Protein AF-A0A975CTR0-F1 (afdb_monomer_lite)

Radius of gyration: 23.48 Å; chains: 1; bounding box: 60×48×67 Å

Sequence (357 aa):
MASWMIHLRIADLLLDRIPGLDETAFVFGNIAPDSGVPNADWSVFTPSKSVSHYQDNLEDKTTINIDRFLREYFTPELIRSYSLREFSFFLGYYTHLLSDIEWAAKIAYPSLALHPEKAQKDRTAFIWEMKRDWYDLDFRYLLEHPNFRAFRIYEHAEGFKNDLMGTFSEDAFENRREYICGFYRGEHGELYREYPYLAPEQADGFVAETVEKVNITIQAALAVWNEEVPFSLEDLQPSQFWISEKKLKDIQAWFNPDDMKNFDPIPVKMLDGVPVMTDGHTRAVAALLAGKSSVPLTWDRDDLGWDLYRECVKACRERNITKPQDLVNRILSEEEYHEKWDLWCDGMQAEMQKNRS

Foldseek 3Di:
DADLLLLLLLLLVVCVVDDDAPSLLLLLLSCQLVLFDADPVRPATAPGCCQSLVQPDPVDQLRRPLVVLCVVQNDLVNCVVDDSSLNSNSLSNSLNNLLSNLCVVPAVVVLCVVCVVVCVVPVVVVVVVLVLLSVLLSLVCCVVCVPSPSLVSLQPPAPQFPPRDPRDHRCSSNVVSVVVCCVSPDDDDDSPDDNPRADNVNSVVSSVVSSVLSSLLVVCSVCLNVQHRPDWQFQEQELFQAAEPVVLVVCLVPDDLVDQPPPDAFEWEQQPSGTYGPDCLSVLLSNVVVVDRGHHHGYDPDPDDNVLSVVSSVVCVVVVRGGSVSHNPRYDYPVVCCVPTVVVSVVSVVVVVVVVD

Secondary structure (DSSP, 8-state):
---HHHHHHHHHHHHTTSTT--HHHHHHHTTGGG-PEEPTTSS-EES-HHHHS-BS-TT-TT-B-HHHHHHHH--HHHHHH--HHHHHHHHHHHHHHHHHHHHIIIIIHHHHHH-HHHHHH-HHHHHHHHHHHHHHHHHHHHHH-TT-HHHHHHHH-TT----S-TTS-TTHHHHHHHHHHHHHTS-----SS--SS--HHHHHHHHHHHHHHHHHHHHHHHHHHTT-----GGGPEES---EEHHHHHHHHTT--TT-GGG-PPEEEEEETTEEEE-S-HHHHHHHHHTT-S---EEE--S---HHHHHHHHHHHHHTT--SGGGGTT-EE-HHHHIIIIIHHHHHHHHHHHHHT-

Structure (mmCIF, N/CA/C/O backbone):
data_AF-A0A975CTR0-F1
#
_entry.id   AF-A0A975CTR0-F1
#
loop_
_atom_site.group_PDB
_atom_site.id
_atom_site.type_symbol
_atom_site.label_atom_id
_atom_site.label_alt_id
_atom_site.label_comp_id
_atom_site.label_asym_id
_atom_site.label_entity_id
_atom_site.label_seq_id
_atom_site.pdbx_PDB_ins_code
_atom_site.Cartn_x
_atom_site.Cartn_y
_atom_site.Cartn_z
_atom_site.occupancy
_atom_site.B_iso_or_equiv
_atom_site.auth_seq_id
_atom_site.auth_comp_id
_atom_site.auth_asym_id
_atom_site.auth_atom_id
_atom_site.pdbx_PDB_model_num
ATOM 1 N N . MET A 1 1 ? 8.872 2.777 -5.524 1.00 86.19 1 MET A N 1
ATOM 2 C CA . MET A 1 1 ? 9.022 2.395 -6.927 1.00 86.19 1 MET A CA 1
ATOM 3 C C . MET A 1 1 ? 9.694 1.050 -6.968 1.00 86.19 1 MET A C 1
ATOM 5 O O . MET A 1 1 ? 10.917 0.967 -7.136 1.00 86.19 1 MET A O 1
ATOM 9 N N . ALA A 1 2 ? 8.872 0.042 -6.694 1.00 93.50 2 ALA A N 1
ATOM 10 C CA . ALA A 1 2 ? 9.160 -1.341 -7.018 1.00 93.50 2 ALA A CA 1
ATOM 11 C C . ALA A 1 2 ? 9.337 -1.493 -8.539 1.00 93.50 2 ALA A C 1
ATOM 13 O O . ALA A 1 2 ? 9.194 -0.530 -9.298 1.00 93.50 2 ALA A O 1
ATOM 14 N N . SER A 1 3 ? 9.737 -2.676 -8.993 1.00 97.00 3 SER A N 1
ATOM 15 C CA . SER A 1 3 ? 9.783 -2.957 -10.427 1.00 97.00 3 SER A CA 1
ATOM 16 C C . SER A 1 3 ? 8.386 -3.247 -10.984 1.00 97.00 3 SER A C 1
ATOM 18 O O . SER A 1 3 ? 7.466 -3.613 -10.246 1.00 97.00 3 SER A O 1
ATOM 20 N N . TRP A 1 4 ? 8.227 -3.142 -12.307 1.00 98.12 4 TRP A N 1
ATOM 21 C CA . TRP A 1 4 ? 6.953 -3.429 -12.970 1.00 98.12 4 TRP A CA 1
ATOM 22 C C . TRP A 1 4 ? 6.471 -4.854 -12.705 1.00 98.12 4 TRP A C 1
ATOM 24 O O . TRP A 1 4 ? 5.282 -5.051 -12.461 1.00 98.12 4 TRP A O 1
ATOM 34 N N . MET A 1 5 ? 7.366 -5.850 -12.694 1.00 98.19 5 MET A N 1
ATOM 35 C CA . MET A 1 5 ? 6.933 -7.221 -12.409 1.00 98.19 5 MET A CA 1
ATOM 36 C C . MET A 1 5 ? 6.529 -7.414 -10.952 1.00 98.19 5 MET A C 1
ATOM 38 O O . MET A 1 5 ? 5.622 -8.198 -10.711 1.00 98.19 5 MET A O 1
ATOM 42 N N . ILE A 1 6 ? 7.094 -6.688 -9.981 1.00 98.50 6 ILE A N 1
ATOM 43 C CA . ILE A 1 6 ? 6.588 -6.741 -8.599 1.00 98.50 6 ILE A CA 1
ATOM 44 C C . ILE A 1 6 ? 5.134 -6.257 -8.539 1.00 98.50 6 ILE A C 1
ATOM 46 O O . ILE A 1 6 ? 4.294 -6.952 -7.967 1.00 98.50 6 ILE A O 1
ATOM 50 N N . HIS A 1 7 ? 4.812 -5.133 -9.188 1.00 98.69 7 HIS A N 1
ATOM 51 C CA . HIS A 1 7 ? 3.430 -4.645 -9.265 1.00 98.69 7 HIS A CA 1
ATOM 52 C C . HIS A 1 7 ? 2.506 -5.649 -9.957 1.00 98.69 7 HIS A C 1
ATOM 54 O O . HIS A 1 7 ? 1.445 -5.972 -9.426 1.00 98.69 7 HIS A O 1
ATOM 60 N N . LEU A 1 8 ? 2.921 -6.208 -11.099 1.00 98.75 8 LEU A N 1
ATOM 61 C CA . LEU A 1 8 ? 2.116 -7.212 -11.793 1.00 98.75 8 LEU A CA 1
ATOM 62 C C . LEU A 1 8 ? 1.941 -8.489 -10.970 1.00 98.75 8 LEU A C 1
ATOM 64 O O . LEU A 1 8 ? 0.881 -9.099 -11.039 1.00 98.75 8 LEU A O 1
ATOM 68 N N . ARG A 1 9 ? 2.948 -8.920 -10.201 1.00 98.75 9 ARG A N 1
ATOM 69 C CA . ARG A 1 9 ? 2.865 -10.131 -9.366 1.00 98.75 9 ARG A CA 1
ATOM 70 C C . ARG A 1 9 ? 1.870 -9.941 -8.227 1.00 98.75 9 ARG A C 1
ATOM 72 O O . ARG A 1 9 ? 1.096 -10.847 -7.934 1.00 98.75 9 ARG A O 1
ATOM 79 N N . ILE A 1 10 ? 1.867 -8.756 -7.617 1.00 98.75 10 ILE A N 1
ATOM 80 C CA . ILE A 1 10 ? 0.874 -8.373 -6.607 1.00 98.75 10 ILE A CA 1
ATOM 81 C C . ILE A 1 10 ? -0.522 -8.323 -7.237 1.00 98.75 10 ILE A C 1
ATOM 83 O O . ILE A 1 10 ? -1.453 -8.918 -6.696 1.00 98.75 10 ILE A O 1
ATOM 87 N N . ALA A 1 11 ? -0.660 -7.680 -8.402 1.00 98.62 11 ALA A N 1
ATOM 88 C CA . ALA A 1 11 ? -1.923 -7.611 -9.128 1.00 98.62 11 ALA A CA 1
ATOM 89 C C . ALA A 1 11 ? -2.466 -9.009 -9.463 1.00 98.62 11 ALA A C 1
ATOM 91 O O . ALA A 1 11 ? -3.636 -9.291 -9.218 1.00 98.62 11 ALA A O 1
ATOM 92 N N . ASP A 1 12 ? -1.610 -9.906 -9.957 1.00 98.56 12 ASP A N 1
ATOM 93 C CA . ASP A 1 12 ? -1.995 -11.265 -10.331 1.00 98.56 12 ASP A CA 1
ATOM 94 C C . ASP A 1 12 ? -2.587 -12.035 -9.152 1.00 98.56 12 ASP A C 1
ATOM 96 O O . ASP A 1 12 ? -3.634 -12.651 -9.290 1.00 98.56 12 ASP A O 1
ATOM 100 N N . LEU A 1 13 ? -1.971 -11.959 -7.974 1.00 98.25 13 LEU A N 1
ATOM 101 C CA . LEU A 1 13 ? -2.477 -12.649 -6.786 1.00 98.25 13 LEU A CA 1
ATOM 102 C C . LEU A 1 13 ? -3.742 -11.995 -6.212 1.00 98.25 13 LEU A C 1
ATOM 104 O O . LEU A 1 13 ? -4.578 -12.682 -5.625 1.00 98.25 13 LEU A O 1
ATOM 108 N N . LEU A 1 14 ? -3.902 -10.679 -6.369 1.00 97.50 14 LEU A N 1
ATOM 109 C CA . LEU A 1 14 ? -5.106 -9.966 -5.935 1.00 97.50 14 LEU A CA 1
ATOM 110 C C . LEU A 1 14 ? -6.322 -10.263 -6.817 1.00 97.50 14 LEU A C 1
ATOM 112 O O . LEU A 1 14 ? -7.432 -10.303 -6.289 1.00 97.50 14 LEU A O 1
ATOM 116 N N . LEU A 1 15 ? -6.133 -10.543 -8.111 1.00 96.31 15 LEU A N 1
ATOM 117 C CA . LEU A 1 15 ? -7.222 -10.965 -9.002 1.00 96.31 15 LE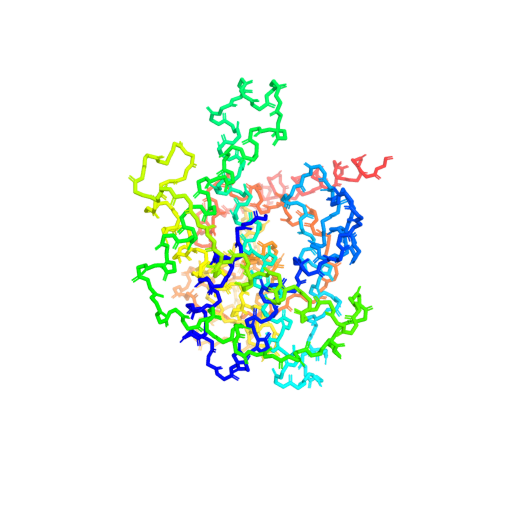U A CA 1
ATOM 118 C C . LEU A 1 15 ? -7.936 -12.231 -8.496 1.00 96.31 15 LEU A C 1
ATOM 120 O O . LEU A 1 15 ? -9.145 -12.358 -8.665 1.00 96.31 15 LEU A O 1
ATOM 124 N N . ASP A 1 16 ? -7.225 -13.136 -7.818 1.00 93.31 16 ASP A N 1
ATOM 125 C CA . ASP A 1 16 ? -7.835 -14.342 -7.237 1.00 93.31 16 ASP A CA 1
ATOM 126 C C . ASP A 1 16 ? -8.601 -14.059 -5.933 1.00 93.31 16 ASP A C 1
ATOM 128 O O . ASP A 1 16 ? -9.448 -14.851 -5.516 1.00 93.31 16 ASP A O 1
ATOM 132 N N . ARG A 1 17 ? -8.302 -12.938 -5.270 1.00 91.12 17 ARG A N 1
ATOM 133 C CA . ARG A 1 17 ? -8.879 -12.553 -3.971 1.00 91.12 17 ARG A CA 1
ATOM 134 C C . ARG A 1 17 ? -10.040 -11.581 -4.097 1.00 91.12 17 ARG A C 1
ATOM 136 O O . ARG A 1 17 ? -10.876 -11.517 -3.199 1.00 91.12 17 ARG A O 1
ATOM 143 N N . ILE A 1 18 ? -10.082 -10.829 -5.192 1.00 88.25 18 ILE A N 1
ATOM 144 C CA . ILE A 1 18 ? -11.082 -9.798 -5.447 1.00 88.25 18 ILE A CA 1
ATOM 145 C C . ILE A 1 18 ? -11.863 -10.211 -6.700 1.00 88.25 18 ILE A C 1
ATOM 147 O O . ILE A 1 18 ? -11.484 -9.855 -7.817 1.00 88.25 18 ILE A O 1
ATOM 151 N N . PRO A 1 19 ? -12.937 -11.003 -6.544 1.00 82.19 19 PRO A N 1
ATOM 152 C CA . PRO A 1 19 ? -13.683 -11.511 -7.682 1.00 82.19 19 PRO A CA 1
ATOM 153 C C . PRO A 1 19 ? -14.450 -10.393 -8.392 1.00 82.19 19 PRO A C 1
ATOM 155 O O . PRO A 1 19 ? -14.927 -9.443 -7.773 1.00 82.19 19 PRO A O 1
ATOM 158 N N . GLY A 1 20 ? -14.644 -10.566 -9.698 1.00 85.25 20 GLY A N 1
ATOM 159 C CA . GLY A 1 20 ? -15.518 -9.705 -10.494 1.00 85.25 20 GLY A CA 1
ATOM 160 C C . GLY A 1 20 ? -14.872 -8.423 -11.011 1.00 85.25 20 GLY A C 1
ATOM 161 O O . GLY A 1 20 ? -15.605 -7.574 -11.501 1.00 85.25 20 GLY A O 1
ATOM 162 N N . LEU A 1 21 ? -13.545 -8.286 -10.932 1.00 94.19 21 LEU A N 1
ATOM 163 C CA . LEU A 1 21 ? -12.807 -7.189 -11.561 1.00 94.19 21 LEU A CA 1
ATOM 164 C C . LEU A 1 21 ? -12.718 -7.356 -13.087 1.00 94.19 21 LEU A C 1
ATOM 166 O O . LEU A 1 21 ? -12.668 -8.470 -13.608 1.00 94.19 21 LEU A O 1
ATOM 170 N N . ASP A 1 22 ? -12.628 -6.234 -13.800 1.00 96.56 22 ASP A N 1
ATOM 171 C CA . ASP A 1 22 ? -12.080 -6.207 -15.157 1.00 96.56 22 ASP A CA 1
ATOM 172 C C . ASP A 1 22 ? -10.562 -6.402 -15.051 1.00 96.56 22 ASP A C 1
ATOM 174 O O . ASP A 1 22 ? -9.827 -5.495 -14.646 1.00 96.56 22 ASP A O 1
ATOM 178 N N . GLU A 1 23 ? -10.100 -7.612 -15.378 1.00 98.25 23 GLU A N 1
ATOM 179 C CA . GLU A 1 23 ? -8.701 -8.004 -15.195 1.00 98.25 23 GLU A CA 1
ATOM 180 C C . GLU A 1 23 ? -7.739 -7.106 -15.983 1.00 98.25 23 GLU A C 1
ATOM 182 O O . GLU A 1 23 ? -6.673 -6.752 -15.481 1.00 98.25 23 GLU A O 1
ATOM 187 N N . THR A 1 24 ? -8.122 -6.694 -17.198 1.00 98.56 24 THR A N 1
ATOM 188 C CA . THR A 1 24 ? -7.269 -5.849 -18.044 1.00 98.56 24 THR A CA 1
ATOM 189 C C . THR A 1 24 ? -7.145 -4.466 -17.428 1.00 98.56 24 THR A C 1
ATOM 191 O O . THR A 1 24 ? -6.037 -3.968 -17.235 1.00 98.56 24 THR A O 1
ATOM 194 N N . ALA A 1 25 ? -8.267 -3.858 -17.051 1.00 98.38 25 ALA A N 1
ATOM 195 C CA . ALA A 1 25 ? -8.268 -2.541 -16.435 1.00 98.38 25 ALA A CA 1
ATOM 196 C C . ALA A 1 25 ? -7.497 -2.522 -15.106 1.00 98.38 25 ALA A C 1
ATOM 198 O O . ALA A 1 25 ? -6.703 -1.611 -14.877 1.00 98.38 25 ALA A O 1
ATOM 199 N N . PHE A 1 26 ? -7.666 -3.546 -14.264 1.00 98.56 26 PHE A N 1
ATOM 200 C CA . PHE A 1 26 ? -6.952 -3.668 -12.991 1.00 98.56 26 PHE A CA 1
ATOM 201 C C . PHE A 1 26 ? -5.435 -3.819 -13.169 1.00 98.56 26 PHE A C 1
ATOM 203 O O . PHE A 1 26 ? -4.651 -3.170 -12.467 1.00 98.56 26 PHE A O 1
ATOM 210 N N . VAL A 1 27 ? -5.009 -4.633 -14.137 1.00 98.69 27 VAL A N 1
ATOM 211 C CA . VAL A 1 27 ? -3.593 -4.803 -14.485 1.00 98.69 27 VAL A CA 1
ATOM 212 C C . VAL A 1 27 ? -2.993 -3.493 -15.008 1.00 98.69 27 VAL A C 1
ATOM 214 O O . VAL A 1 27 ? -1.917 -3.099 -14.562 1.00 98.69 27 VAL A O 1
ATOM 217 N N . PHE A 1 28 ? -3.700 -2.766 -15.880 1.00 98.50 28 PHE A N 1
ATOM 218 C CA . PHE A 1 28 ? -3.257 -1.446 -16.346 1.00 98.50 28 PHE A CA 1
ATOM 219 C C . PHE A 1 28 ? -3.197 -0.418 -15.222 1.00 98.50 28 PHE A C 1
ATOM 221 O O . PHE A 1 28 ? -2.229 0.335 -15.141 1.00 98.50 28 PHE A O 1
ATOM 228 N N . GLY A 1 29 ? -4.179 -0.417 -14.320 1.00 98.19 29 GLY A N 1
ATOM 229 C CA . GLY A 1 29 ? -4.171 0.431 -13.132 1.00 98.19 29 GLY A CA 1
ATOM 230 C C . GLY A 1 29 ? -2.900 0.243 -12.305 1.00 98.19 29 GLY A C 1
ATOM 231 O O . GLY A 1 29 ? -2.293 1.221 -11.882 1.00 98.19 29 GLY A O 1
ATOM 232 N N . ASN A 1 30 ? -2.428 -1.001 -12.163 1.00 98.56 30 ASN A N 1
ATOM 233 C CA . ASN A 1 30 ? -1.197 -1.318 -11.433 1.00 98.56 30 ASN A CA 1
ATOM 234 C C . ASN A 1 30 ? 0.096 -0.814 -12.099 1.00 98.56 30 ASN A C 1
ATOM 236 O O . ASN A 1 30 ? 1.151 -0.868 -11.473 1.00 98.56 30 ASN A O 1
ATOM 240 N N . ILE A 1 31 ? 0.048 -0.337 -13.344 1.00 98.50 31 ILE A N 1
ATOM 241 C CA . ILE A 1 31 ? 1.204 0.210 -14.079 1.00 98.50 31 ILE A CA 1
ATOM 242 C C . ILE A 1 31 ? 1.005 1.691 -14.442 1.00 98.50 31 ILE A C 1
ATOM 244 O O . ILE A 1 31 ? 1.966 2.406 -14.731 1.00 98.50 31 ILE A O 1
ATOM 248 N N . ALA A 1 32 ? -0.231 2.188 -14.394 1.00 97.56 32 ALA A N 1
ATOM 249 C CA . ALA A 1 32 ? -0.590 3.547 -14.776 1.00 97.56 32 ALA A CA 1
ATOM 250 C C . ALA A 1 32 ? 0.275 4.641 -14.115 1.00 97.56 32 ALA A C 1
ATOM 252 O O . ALA A 1 32 ? 0.726 5.525 -14.849 1.00 97.56 32 ALA A O 1
ATOM 253 N N . PRO A 1 33 ? 0.612 4.593 -12.808 1.00 96.88 33 PRO A N 1
ATOM 254 C CA . PRO A 1 33 ? 1.452 5.628 -12.191 1.00 96.88 33 PRO A CA 1
ATOM 255 C C . PRO A 1 33 ? 2.834 5.780 -12.855 1.00 96.88 33 PRO A C 1
ATOM 257 O O . PRO A 1 33 ? 3.340 6.899 -13.016 1.00 96.88 33 PRO A O 1
ATOM 260 N N . ASP A 1 34 ? 3.397 4.673 -13.347 1.00 95.56 34 ASP A N 1
ATOM 261 C CA . ASP A 1 34 ? 4.682 4.598 -14.052 1.00 95.56 34 ASP A CA 1
ATOM 262 C C . ASP A 1 34 ? 4.593 4.960 -15.547 1.00 95.56 34 ASP A C 1
ATOM 264 O O . ASP A 1 34 ? 5.589 4.936 -16.279 1.00 95.56 34 ASP A O 1
ATOM 268 N N . SER A 1 35 ? 3.416 5.349 -16.034 1.00 95.19 35 SER A N 1
ATOM 269 C CA . SER A 1 35 ? 3.179 5.670 -17.448 1.00 95.19 35 SER A CA 1
ATOM 270 C C . SER A 1 35 ? 3.479 7.125 -17.815 1.00 95.19 35 SER A C 1
ATOM 272 O O . SER A 1 35 ? 3.065 7.603 -18.868 1.00 95.19 35 SER A O 1
ATOM 274 N N . GLY A 1 36 ? 4.228 7.845 -16.974 1.00 90.62 36 GLY A N 1
ATOM 275 C CA . GLY A 1 36 ? 4.708 9.183 -17.314 1.00 90.62 36 GLY A CA 1
ATOM 276 C C . GLY A 1 36 ? 5.575 9.149 -18.577 1.00 90.62 36 GLY A C 1
ATOM 277 O O . GLY A 1 36 ? 6.417 8.261 -18.735 1.00 90.62 36 GLY A O 1
ATOM 278 N N . VAL A 1 37 ? 5.382 10.113 -19.472 1.00 86.19 37 VAL A N 1
ATOM 279 C CA . VAL A 1 37 ? 6.146 10.260 -20.715 1.00 86.19 37 VAL A CA 1
ATOM 280 C C . VAL A 1 37 ? 7.480 10.943 -20.399 1.00 86.19 37 VAL A C 1
ATOM 282 O O . VAL A 1 37 ? 7.465 12.078 -19.910 1.00 86.19 37 VAL A O 1
ATOM 285 N N . PRO A 1 38 ? 8.631 10.286 -20.630 1.00 86.12 38 PRO A N 1
ATOM 286 C CA . PRO A 1 38 ? 9.934 10.889 -20.391 1.00 86.12 38 PRO A CA 1
ATOM 287 C C . PRO A 1 38 ? 10.249 11.963 -21.440 1.00 86.12 38 PRO A C 1
ATOM 289 O O . PRO A 1 38 ? 9.871 11.853 -22.607 1.00 86.12 38 PRO A O 1
ATOM 292 N N . ASN A 1 39 ? 11.001 12.986 -21.042 1.00 83.94 39 ASN A N 1
ATOM 293 C CA . ASN A 1 39 ? 11.714 13.850 -21.977 1.00 83.94 39 ASN A CA 1
ATOM 294 C C . ASN A 1 39 ? 12.891 13.094 -22.635 1.00 83.94 39 ASN A C 1
ATOM 296 O O . ASN A 1 39 ? 13.203 11.958 -22.282 1.00 83.94 39 ASN A O 1
ATOM 300 N N . ALA A 1 40 ? 13.559 13.724 -23.607 1.00 83.12 40 ALA A N 1
ATOM 301 C CA . ALA A 1 40 ? 14.559 13.064 -24.456 1.00 83.12 40 ALA A CA 1
ATOM 302 C C . ALA A 1 40 ? 15.715 12.381 -23.694 1.00 83.12 40 ALA A C 1
ATOM 304 O O . ALA A 1 40 ? 16.246 11.380 -24.167 1.00 83.12 40 ALA A O 1
ATOM 305 N N . ASP A 1 41 ? 16.102 12.905 -22.530 1.00 82.69 41 ASP A N 1
ATOM 306 C CA . ASP A 1 41 ? 17.186 12.378 -21.692 1.00 82.69 41 ASP A CA 1
ATOM 307 C C . ASP A 1 41 ? 16.690 11.610 -20.453 1.00 82.69 41 ASP A C 1
ATOM 309 O O . ASP A 1 41 ? 17.497 11.234 -19.604 1.00 82.69 41 ASP A O 1
ATOM 313 N N . TRP A 1 42 ? 15.377 11.359 -20.354 1.00 82.62 42 TRP A N 1
ATOM 314 C CA . TRP A 1 42 ? 14.731 10.631 -19.256 1.00 82.62 42 TRP A CA 1
ATOM 315 C C . TRP A 1 42 ? 14.897 11.271 -17.868 1.00 82.62 42 TRP A C 1
ATOM 317 O O . TRP A 1 42 ? 14.668 10.618 -16.845 1.00 82.62 42 TRP A O 1
ATOM 327 N N . SER A 1 43 ? 15.267 12.552 -17.808 1.00 79.81 43 SER A N 1
ATOM 328 C CA . SER A 1 43 ? 15.406 13.292 -16.550 1.00 79.81 43 SER A CA 1
ATOM 329 C C . SER A 1 43 ? 14.069 13.786 -15.985 1.00 79.81 43 SER A C 1
ATOM 331 O O . SER A 1 43 ? 13.933 13.931 -14.769 1.00 79.81 43 SER A O 1
ATOM 333 N N . VAL A 1 44 ? 13.067 14.016 -16.839 1.00 84.06 44 VAL A N 1
ATOM 334 C CA . VAL A 1 44 ? 11.753 14.567 -16.473 1.00 84.06 44 VAL A CA 1
ATOM 335 C C . VAL A 1 44 ? 10.643 13.734 -17.101 1.00 84.06 44 VAL A C 1
ATOM 337 O O . VAL A 1 44 ? 10.713 13.382 -18.272 1.00 84.06 44 VAL A O 1
ATOM 340 N N . PHE A 1 45 ? 9.594 13.462 -16.327 1.00 87.12 45 PHE A N 1
ATOM 341 C CA . PHE A 1 45 ? 8.423 12.702 -16.761 1.00 87.12 45 PHE A CA 1
ATOM 342 C C . PHE A 1 45 ? 7.169 13.579 -16.707 1.00 87.12 45 PHE A C 1
ATOM 344 O O . PHE A 1 45 ? 7.024 14.389 -15.789 1.00 87.12 45 PHE A O 1
ATOM 351 N N . THR A 1 46 ? 6.273 13.404 -17.681 1.00 88.88 46 THR A N 1
ATOM 352 C CA . THR A 1 46 ? 4.964 14.071 -17.747 1.00 88.88 46 THR A CA 1
ATOM 353 C C . THR A 1 46 ? 3.840 13.032 -17.721 1.00 88.88 46 THR A C 1
ATOM 355 O O . THR A 1 46 ? 3.785 12.211 -18.635 1.00 88.88 46 THR A O 1
ATOM 358 N N . PRO A 1 47 ? 2.928 13.053 -16.736 1.00 91.50 47 PRO A N 1
ATOM 359 C CA . PRO A 1 47 ? 2.923 13.909 -15.545 1.00 91.50 47 PRO A CA 1
ATOM 360 C C . PRO A 1 47 ? 4.106 13.625 -14.597 1.00 91.50 47 PRO A C 1
ATOM 362 O O . PRO A 1 47 ? 4.734 12.567 -14.652 1.00 91.50 47 PRO A O 1
ATOM 365 N N . SER A 1 48 ? 4.420 14.584 -13.720 1.00 91.69 48 SER A N 1
ATOM 366 C CA . SER A 1 48 ? 5.458 14.430 -12.691 1.00 91.69 48 SER A CA 1
ATOM 367 C C . SER A 1 48 ? 5.047 13.415 -11.620 1.00 91.69 48 SER A C 1
ATOM 369 O O . SER A 1 48 ? 3.869 13.119 -11.441 1.00 91.69 48 SER A O 1
ATOM 371 N N . LYS A 1 49 ? 6.001 12.948 -10.804 1.00 89.50 49 LYS A N 1
ATOM 372 C CA . LYS A 1 49 ? 5.713 12.017 -9.694 1.00 89.50 49 LYS A CA 1
ATOM 373 C C . LYS A 1 49 ? 4.828 12.595 -8.591 1.00 89.50 49 LYS A C 1
ATOM 375 O O . LYS A 1 49 ? 4.080 11.850 -7.973 1.00 89.50 49 LYS A O 1
ATOM 380 N N . SER A 1 50 ? 4.851 13.908 -8.374 1.00 89.62 50 SER A N 1
ATOM 381 C CA . SER A 1 50 ? 3.905 14.571 -7.460 1.00 89.62 50 SER A CA 1
ATOM 382 C C . SER A 1 50 ? 2.447 14.457 -7.919 1.00 89.62 50 SER A C 1
ATOM 384 O O . SER A 1 50 ? 1.518 14.646 -7.133 1.00 89.62 50 SER A O 1
ATOM 386 N N . VAL A 1 51 ? 2.248 14.157 -9.202 1.00 91.50 51 VAL A N 1
ATOM 387 C CA . VAL A 1 51 ? 0.943 13.994 -9.822 1.00 91.50 51 VAL A CA 1
ATOM 388 C C . VAL A 1 51 ? 0.636 12.510 -10.033 1.00 91.50 51 VAL A C 1
ATOM 390 O O . VAL A 1 51 ? -0.401 12.058 -9.569 1.00 91.50 51 VAL A O 1
ATOM 393 N N . SER A 1 52 ? 1.526 11.728 -10.656 1.00 94.12 52 SER A N 1
ATOM 394 C CA . SER A 1 52 ? 1.254 10.305 -10.902 1.00 94.12 52 SER A CA 1
ATOM 395 C C . SER A 1 52 ? 1.404 9.424 -9.663 1.00 94.12 52 SER A C 1
ATOM 397 O O . SER A 1 52 ? 0.659 8.471 -9.485 1.00 94.12 52 SER A O 1
ATOM 399 N N . HIS A 1 53 ? 2.322 9.742 -8.760 1.00 93.94 53 HIS A N 1
ATOM 400 C CA . HIS A 1 53 ? 2.561 8.937 -7.560 1.00 93.94 53 HIS A CA 1
ATOM 401 C C . HIS A 1 53 ? 2.070 9.618 -6.290 1.00 93.94 53 HIS A C 1
ATOM 403 O O . HIS A 1 53 ? 2.350 9.124 -5.206 1.00 93.94 53 HIS A O 1
ATOM 409 N N . TYR A 1 54 ? 1.389 10.766 -6.401 1.00 93.25 54 TYR A N 1
ATOM 410 C CA . TYR A 1 54 ? 0.941 11.549 -5.244 1.00 93.25 54 TYR A CA 1
ATOM 411 C C . TYR A 1 54 ? 2.075 11.845 -4.255 1.00 93.25 54 TYR A C 1
ATOM 413 O O . TYR A 1 54 ? 1.861 11.940 -3.052 1.00 93.25 54 TYR A O 1
ATOM 421 N N . GLN A 1 55 ? 3.307 11.942 -4.758 1.00 88.81 55 GLN A N 1
ATOM 422 C CA . GLN A 1 55 ? 4.485 12.092 -3.922 1.00 88.81 55 GLN A CA 1
ATOM 423 C C . GLN A 1 55 ? 4.667 13.574 -3.564 1.00 88.81 55 GLN A C 1
ATOM 425 O O . GLN A 1 55 ? 5.185 14.346 -4.377 1.00 88.81 55 GLN A O 1
ATOM 430 N N . ASP A 1 56 ? 4.238 13.964 -2.362 1.00 80.38 56 ASP A N 1
ATOM 431 C CA . ASP A 1 56 ? 4.279 15.364 -1.912 1.00 80.38 56 ASP A CA 1
ATOM 432 C C . ASP A 1 56 ? 5.718 15.851 -1.681 1.00 80.38 56 ASP A C 1
ATOM 434 O O . ASP A 1 56 ? 6.045 17.001 -1.980 1.00 80.38 56 ASP A O 1
ATOM 438 N N . ASN A 1 57 ? 6.609 14.965 -1.220 1.00 77.06 57 ASN A N 1
ATOM 439 C CA . ASN A 1 57 ? 8.038 15.233 -1.115 1.00 77.06 57 ASN A CA 1
ATOM 440 C C . ASN A 1 57 ? 8.832 14.337 -2.073 1.00 77.06 57 ASN A C 1
ATOM 442 O O . ASN A 1 57 ? 9.001 13.139 -1.846 1.00 77.06 57 ASN A O 1
ATOM 446 N N . LEU A 1 58 ? 9.393 14.925 -3.131 1.00 68.69 58 LEU A N 1
ATOM 447 C CA . LEU A 1 58 ? 10.180 14.192 -4.130 1.00 68.69 58 LEU A CA 1
ATOM 448 C C . LEU A 1 58 ? 11.477 13.575 -3.566 1.00 68.69 58 LEU A C 1
ATOM 450 O O . LEU A 1 58 ? 11.983 12.609 -4.145 1.00 68.69 58 LEU A O 1
ATOM 454 N N . GLU A 1 59 ? 11.989 14.083 -2.440 1.00 64.69 59 GLU A N 1
ATOM 455 C CA . GLU A 1 59 ? 13.178 13.555 -1.756 1.00 64.69 59 GLU A CA 1
ATOM 456 C C . GLU A 1 59 ? 12.868 12.341 -0.862 1.00 64.69 59 GLU A C 1
ATOM 458 O O . GLU A 1 59 ? 13.756 11.514 -0.627 1.00 64.69 59 GLU A O 1
ATOM 463 N N . ASP A 1 60 ? 11.610 12.188 -0.429 1.00 66.31 60 ASP A N 1
ATOM 464 C CA . ASP A 1 60 ? 11.138 11.087 0.413 1.00 66.31 60 ASP A CA 1
ATOM 465 C C . ASP A 1 60 ? 9.974 10.327 -0.242 1.00 66.31 60 ASP A C 1
ATOM 467 O O . ASP A 1 60 ? 8.821 10.756 -0.262 1.00 66.31 60 ASP A O 1
ATOM 471 N N . LYS A 1 61 ? 10.272 9.128 -0.740 1.00 57.12 61 LYS A N 1
ATOM 472 C CA . LYS A 1 61 ? 9.320 8.249 -1.430 1.00 57.12 61 LYS A CA 1
ATOM 473 C C . LYS A 1 61 ? 8.287 7.584 -0.513 1.00 57.12 61 LYS A C 1
ATOM 475 O O . LYS A 1 61 ? 7.386 6.949 -1.042 1.00 57.12 61 LYS A O 1
ATOM 480 N N . THR A 1 62 ? 8.384 7.722 0.813 1.00 60.72 62 THR A N 1
ATOM 481 C CA . THR A 1 62 ? 7.309 7.294 1.733 1.00 60.72 62 THR A CA 1
ATOM 482 C C . THR A 1 62 ? 6.197 8.325 1.892 1.00 60.72 62 THR A C 1
ATOM 484 O O . THR A 1 62 ? 5.174 8.026 2.495 1.00 60.72 62 THR A O 1
ATOM 487 N N . THR A 1 63 ? 6.336 9.506 1.289 1.00 72.31 63 THR A N 1
ATOM 488 C CA . THR A 1 63 ? 5.333 10.585 1.353 1.00 72.31 63 THR A CA 1
ATOM 489 C C . THR A 1 63 ? 4.250 10.490 0.274 1.00 72.31 63 THR A C 1
ATOM 491 O O . THR A 1 63 ? 3.689 11.504 -0.139 1.00 72.31 63 THR A O 1
ATOM 494 N N . ILE A 1 64 ? 3.963 9.282 -0.222 1.00 88.12 64 ILE A N 1
ATOM 495 C CA . ILE A 1 64 ? 2.845 9.068 -1.147 1.00 88.12 64 ILE A CA 1
ATOM 496 C C . ILE A 1 64 ? 1.545 9.414 -0.410 1.00 88.12 64 ILE A C 1
ATOM 498 O O . ILE A 1 64 ? 1.155 8.744 0.546 1.00 88.12 64 ILE A O 1
ATOM 502 N N . ASN A 1 65 ? 0.873 10.471 -0.858 1.00 88.94 65 ASN A N 1
ATOM 503 C CA . ASN A 1 65 ? -0.354 10.979 -0.263 1.00 88.94 65 ASN A CA 1
ATOM 504 C C . ASN A 1 65 ? -1.560 10.173 -0.755 1.00 88.94 65 ASN A C 1
ATOM 506 O O . ASN A 1 65 ? -2.290 10.575 -1.667 1.00 88.94 65 ASN A O 1
ATOM 510 N N . ILE A 1 66 ? -1.754 9.009 -0.134 1.00 89.56 66 ILE A N 1
ATOM 511 C CA . ILE A 1 66 ? -2.877 8.109 -0.410 1.00 89.56 66 ILE A CA 1
ATOM 512 C C . ILE A 1 66 ? -4.219 8.819 -0.233 1.00 89.56 66 ILE A C 1
ATOM 514 O O . ILE A 1 66 ? -5.100 8.673 -1.077 1.00 89.56 66 ILE A O 1
ATOM 518 N N . ASP A 1 67 ? -4.369 9.633 0.811 1.00 85.31 67 ASP A N 1
ATOM 519 C CA . ASP A 1 67 ? -5.635 10.311 1.094 1.00 85.31 67 ASP A CA 1
ATOM 520 C C . ASP A 1 67 ? -6.039 11.255 -0.041 1.00 85.31 67 ASP A C 1
ATOM 522 O O . ASP A 1 67 ? -7.222 11.396 -0.356 1.00 85.31 67 ASP A O 1
ATOM 526 N N . ARG A 1 68 ? -5.061 11.902 -0.687 1.00 90.00 68 ARG A N 1
ATOM 527 C CA . ARG A 1 68 ? -5.312 12.736 -1.862 1.00 90.00 68 ARG A CA 1
ATOM 528 C C . ARG A 1 68 ? -5.817 11.900 -3.036 1.00 90.00 68 ARG A C 1
ATOM 530 O O . ARG A 1 68 ? -6.816 12.291 -3.633 1.00 90.00 68 ARG A O 1
ATOM 537 N N . PHE A 1 69 ? -5.201 10.754 -3.324 1.00 92.88 69 PHE A N 1
ATOM 538 C CA . PHE A 1 69 ? -5.704 9.846 -4.360 1.00 92.88 69 PHE A CA 1
ATOM 539 C C . PHE A 1 69 ? -7.133 9.372 -4.051 1.00 92.88 69 PHE A C 1
ATOM 541 O O . PHE A 1 69 ? -8.008 9.451 -4.913 1.00 92.88 69 PHE A O 1
ATOM 548 N N . LEU A 1 70 ? -7.401 8.945 -2.811 1.00 89.06 70 LEU A N 1
ATOM 549 C CA . LEU A 1 70 ? -8.723 8.460 -2.404 1.00 89.06 70 LEU A CA 1
ATOM 550 C C . LEU A 1 70 ? -9.806 9.538 -2.550 1.00 89.06 70 LEU A C 1
ATOM 552 O O . LEU A 1 70 ? -10.897 9.245 -3.034 1.00 89.06 70 LEU A O 1
ATOM 556 N N . ARG A 1 71 ? -9.509 10.796 -2.200 1.00 88.31 71 ARG A N 1
ATOM 557 C CA . ARG A 1 71 ? -10.443 11.918 -2.402 1.00 88.31 71 ARG A CA 1
ATOM 558 C C . ARG A 1 71 ? -10.694 12.242 -3.874 1.00 88.31 71 ARG A C 1
ATOM 560 O O . ARG A 1 71 ? -11.789 12.684 -4.204 1.00 88.31 71 ARG A O 1
ATOM 567 N N . GLU A 1 72 ? -9.691 12.079 -4.732 1.00 91.88 72 GLU A N 1
ATOM 568 C CA . GLU A 1 72 ? -9.802 12.407 -6.157 1.00 91.88 72 GLU A CA 1
ATOM 569 C C . GLU A 1 72 ? -10.510 11.308 -6.962 1.00 91.88 72 GLU A C 1
ATOM 571 O O . GLU A 1 72 ? -11.260 11.632 -7.878 1.00 91.88 72 GLU A O 1
ATOM 576 N N . TYR A 1 73 ? -10.292 10.030 -6.625 1.00 91.75 73 TYR A N 1
ATOM 577 C CA . TYR A 1 73 ? -10.694 8.907 -7.482 1.00 91.75 73 TYR A CA 1
ATOM 578 C C . TYR A 1 73 ? -11.419 7.766 -6.770 1.00 91.75 73 TYR A C 1
ATOM 580 O O . TYR A 1 73 ? -11.893 6.856 -7.445 1.00 91.75 73 TYR A O 1
ATOM 588 N N . PHE A 1 74 ? -11.519 7.770 -5.441 1.00 86.19 74 PHE A N 1
ATOM 589 C CA . PHE A 1 74 ? -12.004 6.612 -4.682 1.00 86.19 74 PHE A CA 1
ATOM 590 C C . PHE A 1 74 ? -13.013 6.986 -3.583 1.00 86.19 74 PHE A C 1
ATOM 592 O O . PHE A 1 74 ? -13.094 6.332 -2.543 1.00 86.19 74 PHE A O 1
ATOM 599 N N . THR A 1 75 ? -13.807 8.040 -3.804 1.00 84.31 75 THR A N 1
ATOM 600 C CA . THR A 1 75 ? -14.920 8.392 -2.907 1.00 84.31 75 THR A CA 1
ATOM 601 C C . THR A 1 75 ? -16.135 7.487 -3.144 1.00 84.31 75 THR A C 1
ATOM 603 O O . THR A 1 75 ? -16.307 6.965 -4.252 1.00 84.31 75 THR A O 1
ATOM 606 N N . PRO A 1 76 ? -17.034 7.320 -2.153 1.00 77.38 76 PRO A N 1
ATOM 607 C CA . PRO A 1 76 ? -18.245 6.517 -2.325 1.00 77.38 76 PRO A CA 1
ATOM 608 C C . PRO A 1 76 ? -19.126 6.970 -3.499 1.00 77.38 76 PRO A C 1
ATOM 610 O O . PRO A 1 76 ? -19.736 6.139 -4.169 1.00 77.38 76 PRO A O 1
ATOM 613 N N . GLU A 1 77 ? -19.211 8.275 -3.761 1.00 81.31 77 GLU A N 1
ATOM 614 C CA . GLU A 1 77 ? -19.988 8.839 -4.868 1.00 81.31 77 GLU A CA 1
ATOM 615 C C . GLU A 1 77 ? -19.385 8.467 -6.225 1.00 81.31 77 GLU A C 1
ATOM 617 O O . GLU A 1 77 ? -20.115 8.024 -7.113 1.00 81.31 77 GLU A O 1
ATOM 622 N N . LEU A 1 78 ? -18.060 8.598 -6.369 1.00 87.38 78 LEU A N 1
ATOM 623 C CA . LEU A 1 78 ? -17.343 8.256 -7.598 1.00 87.38 78 LEU A CA 1
ATOM 624 C C . LEU A 1 78 ? -17.435 6.760 -7.889 1.00 87.38 78 LEU A C 1
ATOM 626 O O . LEU A 1 78 ? -17.856 6.377 -8.978 1.00 87.38 78 LEU A O 1
ATOM 630 N N . ILE A 1 79 ? -17.158 5.918 -6.893 1.00 83.56 79 ILE A N 1
ATOM 631 C CA . ILE A 1 79 ? -17.225 4.458 -7.030 1.00 83.56 79 ILE A CA 1
ATOM 632 C C . ILE A 1 79 ? -18.613 4.001 -7.496 1.00 83.56 79 ILE A C 1
ATOM 634 O O . ILE A 1 79 ? -18.709 3.154 -8.378 1.00 83.56 79 ILE A O 1
ATOM 638 N N . ARG A 1 80 ? -19.701 4.579 -6.960 1.00 80.56 80 ARG A N 1
ATOM 639 C CA . ARG A 1 80 ? -21.077 4.254 -7.398 1.00 80.56 80 ARG A CA 1
ATOM 640 C C . ARG A 1 80 ? -21.375 4.684 -8.833 1.00 80.56 80 ARG A C 1
ATOM 642 O O . ARG A 1 80 ? -22.295 4.144 -9.442 1.00 80.56 80 ARG A O 1
ATOM 649 N N . SER A 1 81 ? -20.656 5.682 -9.338 1.00 86.25 81 SER A N 1
ATOM 650 C CA . SER A 1 81 ? -20.804 6.173 -10.708 1.00 86.25 81 SER A CA 1
ATOM 651 C C . SER A 1 81 ? -19.944 5.412 -11.717 1.00 86.25 81 SER A C 1
ATOM 653 O O . SER A 1 81 ? -20.262 5.428 -12.905 1.00 86.25 81 SER A O 1
ATOM 655 N N . TYR A 1 82 ? -18.888 4.738 -11.255 1.00 91.75 82 TYR A N 1
ATOM 656 C CA . TYR A 1 82 ? -17.956 4.030 -12.117 1.00 91.75 82 TYR A CA 1
ATOM 657 C C . TYR A 1 82 ? -18.580 2.811 -12.788 1.00 91.75 82 TYR A C 1
ATOM 659 O O . TYR A 1 82 ? -19.290 2.003 -12.187 1.00 91.75 82 TYR A O 1
ATOM 667 N N . SER A 1 83 ? -18.221 2.635 -14.054 1.00 91.94 83 SER A N 1
ATOM 668 C CA . SER A 1 83 ? -18.273 1.344 -14.723 1.00 91.94 83 SER A CA 1
ATOM 669 C C . SER A 1 83 ? -17.313 0.349 -14.062 1.00 91.94 83 SER A C 1
ATOM 671 O O . SER A 1 83 ? -16.360 0.721 -13.373 1.00 91.94 83 SER A O 1
ATOM 673 N N . LEU A 1 84 ? -17.513 -0.945 -14.335 1.00 89.56 84 LEU A N 1
ATOM 674 C CA . LEU A 1 84 ? -16.609 -1.987 -13.843 1.00 89.56 84 LEU A CA 1
ATOM 675 C C . LEU A 1 84 ? -15.149 -1.737 -14.265 1.00 89.56 84 LEU A C 1
ATOM 677 O O . LEU A 1 84 ? -14.232 -1.964 -13.476 1.00 89.56 84 LEU A O 1
ATOM 681 N N . ARG A 1 85 ? -14.945 -1.233 -15.488 1.00 95.56 85 ARG A N 1
ATOM 682 C CA . ARG A 1 85 ? -13.626 -0.899 -16.034 1.00 95.56 85 ARG A CA 1
ATOM 683 C C . ARG A 1 85 ? -12.961 0.237 -15.255 1.00 95.56 85 ARG A C 1
ATOM 685 O O . ARG A 1 85 ? -11.815 0.087 -14.845 1.00 95.56 85 ARG A O 1
ATOM 692 N N . GLU A 1 86 ? -13.673 1.337 -15.012 1.00 96.25 86 GLU A N 1
ATOM 693 C CA . GLU A 1 86 ? -13.155 2.472 -14.229 1.00 96.25 86 GLU A CA 1
ATOM 694 C C . GLU A 1 86 ? -12.815 2.060 -12.798 1.00 96.25 86 GLU A C 1
ATOM 696 O O . GLU A 1 86 ? -11.700 2.299 -12.337 1.00 96.25 86 GLU A O 1
ATOM 701 N N . PHE A 1 87 ? -13.736 1.371 -12.120 1.00 93.88 87 PHE A N 1
ATOM 702 C CA . PHE A 1 87 ? -13.509 0.894 -10.760 1.00 93.88 87 PHE A CA 1
ATOM 703 C C . PHE A 1 87 ? -12.275 -0.013 -10.675 1.00 93.88 87 PHE A C 1
ATOM 705 O O . PHE A 1 87 ? -11.400 0.204 -9.837 1.00 93.88 87 PHE A O 1
ATOM 712 N N . SER A 1 88 ? -12.174 -0.994 -11.577 1.00 96.19 88 SER A N 1
ATOM 713 C CA . SER A 1 88 ? -11.051 -1.934 -11.608 1.00 96.19 88 SER A CA 1
ATOM 714 C C . SER A 1 88 ? -9.731 -1.212 -11.883 1.00 96.19 88 SER A C 1
ATOM 716 O O . SER A 1 88 ? -8.734 -1.485 -11.220 1.00 96.19 88 SER A O 1
ATOM 718 N N . PHE A 1 89 ? -9.720 -0.232 -12.791 1.00 98.19 89 PHE A N 1
ATOM 719 C CA . PHE A 1 89 ? -8.537 0.580 -13.063 1.00 98.19 89 PHE A CA 1
ATOM 720 C C . PHE A 1 89 ? -8.080 1.392 -11.848 1.00 98.19 89 PHE A C 1
ATOM 722 O O . PHE A 1 89 ? -6.915 1.306 -11.460 1.00 98.19 89 PHE A O 1
ATOM 729 N N . PHE A 1 90 ? -8.976 2.147 -11.206 1.00 96.69 90 PHE A N 1
ATOM 730 C CA . PHE A 1 90 ? -8.597 2.957 -10.044 1.00 96.69 90 PHE A CA 1
ATOM 731 C C . PHE A 1 90 ? -8.213 2.104 -8.836 1.00 96.69 90 PHE A C 1
ATOM 733 O O . PHE A 1 90 ? -7.317 2.485 -8.084 1.00 96.69 90 PHE A O 1
ATOM 740 N N . LEU A 1 91 ? -8.812 0.921 -8.680 1.00 96.12 91 LEU A N 1
ATOM 741 C CA . LEU A 1 91 ? -8.388 -0.035 -7.662 1.00 96.12 91 LEU A CA 1
ATOM 742 C C . LEU A 1 91 ? -6.970 -0.564 -7.937 1.00 96.12 91 LEU A C 1
ATOM 744 O O . LEU A 1 91 ? -6.167 -0.703 -7.012 1.00 96.12 91 LEU A O 1
ATOM 748 N N . GLY A 1 92 ? -6.631 -0.813 -9.204 1.00 97.94 92 GLY A N 1
ATOM 749 C CA . GLY A 1 92 ? -5.271 -1.172 -9.605 1.00 97.94 92 GLY A CA 1
ATOM 750 C C . GLY A 1 92 ? -4.271 -0.042 -9.355 1.00 97.94 92 GLY A C 1
ATOM 751 O O . GLY A 1 92 ? -3.185 -0.275 -8.830 1.00 97.94 92 GLY A O 1
ATOM 752 N N . TYR A 1 93 ? -4.664 1.200 -9.640 1.00 97.94 93 TYR A N 1
ATOM 753 C CA . TYR A 1 93 ? -3.856 2.387 -9.347 1.00 97.94 93 TYR A CA 1
ATOM 754 C C . TYR A 1 93 ? -3.587 2.517 -7.848 1.00 97.94 93 TYR A C 1
ATOM 756 O O . TYR A 1 93 ? -2.450 2.720 -7.423 1.00 97.94 93 TYR A O 1
ATOM 764 N N . TYR A 1 94 ? -4.622 2.332 -7.029 1.00 95.88 94 TYR A N 1
ATOM 765 C CA . TYR A 1 94 ? -4.488 2.343 -5.579 1.00 95.88 94 TYR A CA 1
ATOM 766 C C . TYR A 1 94 ? -3.526 1.253 -5.083 1.00 95.88 94 TYR A C 1
ATOM 768 O O . TYR A 1 94 ? -2.635 1.520 -4.275 1.00 95.88 94 TYR A O 1
ATOM 776 N N . THR A 1 95 ? -3.665 0.041 -5.629 1.00 97.56 95 THR A N 1
ATOM 777 C CA . THR A 1 95 ? -2.793 -1.110 -5.348 1.00 97.56 95 THR A CA 1
ATOM 778 C C . THR A 1 95 ? -1.327 -0.787 -5.637 1.00 97.56 95 THR A C 1
ATOM 780 O O . THR A 1 95 ? -0.461 -1.094 -4.814 1.00 97.56 95 THR A O 1
ATOM 783 N N . HIS A 1 96 ? -1.035 -0.119 -6.758 1.00 97.88 96 HIS A N 1
ATOM 784 C CA . HIS A 1 96 ? 0.319 0.321 -7.095 1.00 97.88 96 HIS A CA 1
ATOM 785 C C . HIS A 1 96 ? 0.896 1.251 -6.026 1.00 97.88 96 HIS A C 1
ATOM 787 O O . HIS A 1 96 ? 1.981 0.985 -5.505 1.00 97.88 96 HIS A O 1
ATOM 793 N N . LEU A 1 97 ? 0.154 2.304 -5.660 1.00 95.94 97 LEU A N 1
ATOM 794 C CA . LEU A 1 97 ? 0.609 3.292 -4.678 1.00 95.94 97 LEU A CA 1
ATOM 795 C C . LEU A 1 97 ? 0.916 2.642 -3.321 1.00 95.94 97 LEU A C 1
ATOM 797 O O . LEU A 1 97 ? 1.960 2.911 -2.730 1.00 95.94 97 LEU A O 1
ATOM 801 N N . LEU A 1 98 ? 0.047 1.742 -2.848 1.00 94.50 98 LEU A N 1
ATOM 802 C CA . LEU A 1 98 ? 0.282 0.990 -1.612 1.00 94.50 98 LEU A CA 1
ATOM 803 C C . LEU A 1 98 ? 1.516 0.083 -1.715 1.00 94.50 98 LEU A C 1
ATOM 805 O O . LEU A 1 98 ? 2.331 0.035 -0.793 1.00 94.50 98 LEU A O 1
ATOM 809 N N . SER A 1 99 ? 1.681 -0.605 -2.846 1.00 96.38 99 SER A N 1
ATOM 810 C CA . SER A 1 99 ? 2.826 -1.492 -3.086 1.00 96.38 99 SER A CA 1
ATOM 811 C C . SER A 1 99 ? 4.151 -0.729 -3.046 1.00 96.38 99 SER A C 1
ATOM 813 O O . SER A 1 99 ? 5.151 -1.237 -2.542 1.00 96.38 99 SER A O 1
ATOM 815 N N . ASP A 1 100 ? 4.167 0.515 -3.522 1.00 95.56 100 ASP A N 1
ATOM 816 C CA . ASP A 1 100 ? 5.357 1.357 -3.478 1.00 95.56 100 ASP A CA 1
ATOM 817 C C . ASP A 1 100 ? 5.723 1.874 -2.101 1.00 95.56 100 ASP A C 1
ATOM 819 O O . ASP A 1 100 ? 6.919 1.974 -1.800 1.00 95.56 100 ASP A O 1
ATOM 823 N N . ILE A 1 101 ? 4.720 2.192 -1.283 1.00 92.50 101 ILE A N 1
ATOM 824 C CA . ILE A 1 101 ? 4.919 2.541 0.125 1.00 92.50 101 ILE A CA 1
ATOM 825 C C . ILE A 1 101 ? 5.591 1.363 0.833 1.00 92.50 101 ILE A C 1
ATOM 827 O O . ILE A 1 101 ? 6.633 1.540 1.471 1.00 92.50 101 ILE A O 1
ATOM 831 N N . GLU A 1 102 ? 5.063 0.148 0.647 1.00 94.00 102 GLU A N 1
ATOM 832 C CA . GLU A 1 102 ? 5.660 -1.058 1.224 1.00 94.00 102 GLU A CA 1
ATOM 833 C C . GLU A 1 102 ? 7.067 -1.314 0.680 1.00 94.00 102 GLU A C 1
ATOM 835 O O . GLU A 1 102 ? 7.977 -1.614 1.454 1.00 94.00 102 GLU A O 1
ATOM 840 N N . TRP A 1 103 ? 7.288 -1.154 -0.628 1.00 95.31 103 TRP A N 1
ATOM 841 C CA . TRP A 1 103 ? 8.608 -1.355 -1.232 1.00 95.31 103 TRP A CA 1
ATOM 842 C C . TRP A 1 103 ? 9.642 -0.381 -0.674 1.00 95.31 103 TRP A C 1
ATOM 844 O O . TRP A 1 103 ? 10.778 -0.764 -0.382 1.00 95.31 103 TRP A O 1
ATOM 854 N N . ALA A 1 104 ? 9.265 0.888 -0.511 1.00 92.06 104 ALA A N 1
ATOM 855 C CA . ALA A 1 104 ? 10.140 1.894 0.071 1.00 92.06 104 ALA A CA 1
ATOM 856 C C . ALA A 1 104 ? 10.515 1.531 1.515 1.00 92.06 104 ALA A C 1
ATOM 858 O O . ALA A 1 104 ? 11.701 1.535 1.854 1.00 92.06 104 ALA A O 1
ATOM 859 N N . ALA A 1 105 ? 9.520 1.165 2.328 1.00 90.75 105 ALA A N 1
ATOM 860 C CA . ALA A 1 105 ? 9.695 0.853 3.741 1.00 90.75 105 ALA A CA 1
ATOM 861 C C . ALA A 1 105 ? 10.477 -0.447 3.991 1.00 90.75 105 ALA A C 1
ATOM 863 O O . ALA A 1 105 ? 11.313 -0.490 4.892 1.00 90.75 105 ALA A O 1
ATOM 864 N N . LYS A 1 106 ? 10.218 -1.502 3.208 1.00 92.56 106 LYS A N 1
ATOM 865 C CA . LYS A 1 106 ? 10.757 -2.849 3.460 1.00 92.56 106 LYS A CA 1
ATOM 866 C C . LYS A 1 106 ? 12.014 -3.183 2.666 1.00 92.56 106 LYS A C 1
ATOM 868 O O . LYS A 1 106 ? 12.819 -3.978 3.139 1.00 92.56 106 LYS A O 1
ATOM 873 N N . ILE A 1 107 ? 12.188 -2.595 1.482 1.00 93.69 107 ILE A N 1
ATOM 874 C CA . ILE A 1 107 ? 13.300 -2.923 0.581 1.00 93.69 107 ILE A CA 1
ATOM 875 C C . ILE A 1 107 ? 14.207 -1.709 0.391 1.00 93.69 107 ILE A C 1
ATOM 877 O O . ILE A 1 107 ? 15.355 -1.716 0.823 1.00 93.69 107 ILE A O 1
ATOM 881 N N . ALA A 1 108 ? 13.705 -0.627 -0.210 1.00 90.62 108 ALA A N 1
ATOM 882 C CA . ALA A 1 108 ? 14.580 0.441 -0.693 1.00 90.62 108 ALA A CA 1
ATOM 883 C C . ALA A 1 108 ? 15.333 1.178 0.431 1.00 90.62 108 ALA A C 1
ATOM 885 O O . ALA A 1 108 ? 16.539 1.400 0.313 1.00 90.62 108 ALA A O 1
ATOM 886 N N . TYR A 1 109 ? 14.650 1.576 1.510 1.00 89.19 109 TYR A N 1
ATOM 887 C CA . TYR A 1 109 ? 15.301 2.273 2.621 1.00 89.19 109 TYR A CA 1
ATOM 888 C C . TYR A 1 109 ? 16.181 1.367 3.482 1.00 89.19 109 TYR A C 1
ATOM 890 O O . TYR A 1 109 ? 17.314 1.775 3.752 1.00 89.19 109 TYR A O 1
ATOM 898 N N . PRO A 1 110 ? 15.758 0.144 3.851 1.00 91.12 110 PRO A N 1
ATOM 899 C CA . PRO A 1 110 ? 16.645 -0.799 4.522 1.00 91.12 110 PRO A CA 1
ATOM 900 C C . PRO A 1 110 ? 17.923 -1.093 3.727 1.00 91.12 110 PRO A C 1
ATOM 902 O O . PRO A 1 110 ? 19.009 -1.026 4.299 1.00 91.12 110 PRO A O 1
ATOM 905 N N . SER A 1 111 ? 17.839 -1.308 2.407 1.00 89.69 111 SER A N 1
ATOM 906 C CA . SER A 1 111 ? 19.033 -1.533 1.576 1.00 89.69 111 SER A CA 1
ATOM 907 C C . SER A 1 111 ? 19.965 -0.314 1.545 1.00 89.69 111 SER A C 1
ATOM 909 O O . SER A 1 111 ? 21.183 -0.466 1.622 1.00 89.69 111 SER A O 1
ATOM 911 N N . LEU A 1 112 ? 19.425 0.912 1.502 1.00 88.44 112 LEU A N 1
ATOM 912 C CA . LEU A 1 112 ? 20.239 2.131 1.627 1.00 88.44 112 LEU A CA 1
ATOM 913 C C . LEU A 1 112 ? 20.920 2.232 3.001 1.00 88.44 112 LEU A C 1
ATOM 915 O O . LEU A 1 112 ? 22.094 2.594 3.073 1.00 88.44 112 LEU A O 1
ATOM 919 N N . ALA A 1 113 ? 20.205 1.897 4.076 1.00 90.25 113 ALA A N 1
ATOM 920 C CA . ALA A 1 113 ? 20.709 1.962 5.446 1.00 90.25 113 ALA A CA 1
ATOM 921 C C . ALA A 1 113 ? 21.785 0.904 5.747 1.00 90.25 113 ALA A C 1
ATOM 923 O O . ALA A 1 113 ? 22.691 1.169 6.534 1.00 90.25 113 ALA A O 1
ATOM 924 N N . LEU A 1 114 ? 21.722 -0.266 5.102 1.00 92.56 114 LEU A N 1
ATOM 925 C CA . LEU A 1 114 ? 22.733 -1.326 5.215 1.00 92.56 114 LEU A CA 1
ATOM 926 C C . LEU A 1 114 ? 24.048 -0.990 4.491 1.00 92.56 114 LEU A C 1
ATOM 928 O O . LEU A 1 114 ? 25.090 -1.561 4.813 1.00 92.56 114 LEU A O 1
ATOM 932 N N . HIS A 1 115 ? 24.026 -0.047 3.544 1.00 91.88 115 HIS A N 1
ATOM 933 C CA . HIS A 1 115 ? 25.191 0.345 2.744 1.00 91.88 115 HIS A CA 1
ATOM 934 C C . HIS A 1 115 ? 25.433 1.869 2.759 1.00 91.88 115 HIS A C 1
ATOM 936 O O . HIS A 1 115 ? 25.475 2.507 1.697 1.00 91.88 115 HIS A O 1
ATOM 942 N N . PRO A 1 116 ? 25.648 2.477 3.943 1.00 90.75 116 PRO A N 1
ATOM 943 C CA . PRO A 1 116 ? 25.711 3.931 4.088 1.00 90.75 116 PRO A CA 1
ATOM 944 C C . PRO A 1 116 ? 26.884 4.552 3.321 1.00 90.75 116 PRO A C 1
ATOM 946 O O . PRO A 1 116 ? 26.737 5.624 2.741 1.00 90.75 116 PRO A O 1
ATOM 949 N N . GLU A 1 117 ? 28.027 3.863 3.239 1.00 92.44 117 GLU A N 1
ATOM 950 C CA . GLU A 1 117 ? 29.206 4.349 2.509 1.00 92.44 117 GLU A CA 1
ATOM 951 C C . GLU A 1 117 ? 28.941 4.488 1.003 1.00 92.44 117 GLU A C 1
ATOM 953 O O . GLU A 1 117 ? 29.315 5.489 0.386 1.00 92.44 117 GLU A O 1
ATOM 958 N N . LYS A 1 118 ? 28.252 3.507 0.403 1.00 90.38 118 LYS A N 1
ATOM 959 C CA . LYS A 1 118 ? 27.869 3.557 -1.015 1.00 90.38 118 LYS A CA 1
ATOM 960 C C . LYS A 1 118 ? 26.841 4.654 -1.264 1.00 90.38 118 LYS A C 1
ATOM 962 O O . LYS A 1 118 ? 26.999 5.437 -2.200 1.00 90.38 118 LYS A O 1
ATOM 967 N N . ALA A 1 119 ? 25.833 4.740 -0.395 1.00 86.81 119 ALA A N 1
ATOM 968 C CA . ALA A 1 119 ? 24.783 5.745 -0.485 1.00 86.81 119 ALA A CA 1
ATOM 969 C C . ALA A 1 119 ? 25.326 7.179 -0.338 1.00 86.81 119 ALA A C 1
ATOM 971 O O . ALA A 1 119 ? 24.871 8.072 -1.048 1.00 86.81 119 ALA A O 1
ATOM 972 N N . GLN A 1 120 ? 26.307 7.402 0.542 1.00 90.56 120 GLN A N 1
ATOM 973 C CA . GLN A 1 120 ? 26.929 8.713 0.737 1.00 90.56 120 GLN A CA 1
ATOM 974 C C . GLN A 1 120 ? 27.832 9.110 -0.436 1.00 90.56 120 GLN A C 1
ATOM 976 O O . GLN A 1 120 ? 27.886 10.285 -0.793 1.00 90.56 120 GLN A O 1
ATOM 981 N N . LYS A 1 121 ? 28.542 8.145 -1.033 1.00 92.56 121 LYS A N 1
ATOM 982 C CA . LYS A 1 121 ? 29.451 8.402 -2.156 1.00 92.56 121 LYS A CA 1
ATOM 983 C C . LYS A 1 121 ? 28.700 8.824 -3.417 1.00 92.56 121 LYS A C 1
ATOM 985 O O . LYS A 1 121 ? 29.058 9.824 -4.029 1.00 92.56 121 LYS A O 1
ATOM 990 N N . ASP A 1 122 ? 27.706 8.036 -3.815 1.00 90.44 122 ASP A N 1
ATOM 991 C CA . ASP A 1 122 ? 26.841 8.329 -4.957 1.00 90.44 122 ASP A CA 1
ATOM 992 C C . ASP A 1 122 ? 25.533 7.544 -4.817 1.00 90.44 122 ASP A C 1
ATOM 994 O O . ASP A 1 122 ? 25.415 6.378 -5.208 1.00 90.44 122 ASP A O 1
ATOM 998 N N . ARG A 1 123 ? 24.526 8.206 -4.242 1.00 88.19 123 ARG A N 1
ATOM 999 C CA . ARG A 1 123 ? 23.212 7.608 -4.000 1.00 88.19 123 ARG A CA 1
ATOM 1000 C C . ARG A 1 123 ? 22.539 7.150 -5.292 1.00 88.19 123 ARG A C 1
ATOM 1002 O O . ARG A 1 123 ? 21.882 6.112 -5.293 1.00 88.19 123 ARG A O 1
ATOM 1009 N N . THR A 1 124 ? 22.680 7.906 -6.378 1.00 88.06 124 THR A N 1
ATOM 1010 C CA . THR A 1 124 ? 22.012 7.602 -7.648 1.00 88.06 124 THR A CA 1
ATOM 1011 C C . THR A 1 124 ? 22.630 6.371 -8.291 1.00 88.06 124 THR A C 1
ATOM 1013 O O . THR A 1 124 ? 21.897 5.450 -8.656 1.00 88.06 124 THR A O 1
ATOM 1016 N N . ALA A 1 125 ? 23.961 6.311 -8.376 1.00 91.50 125 ALA A N 1
ATOM 1017 C CA . ALA A 1 125 ? 24.658 5.140 -8.900 1.00 91.50 125 ALA A CA 1
ATOM 1018 C C . ALA A 1 125 ? 24.356 3.888 -8.068 1.00 91.50 125 ALA A C 1
ATOM 1020 O O . ALA A 1 125 ? 24.087 2.826 -8.628 1.00 91.50 125 ALA A O 1
ATOM 1021 N N . PHE A 1 126 ? 24.316 4.018 -6.739 1.00 93.19 126 PHE A N 1
ATOM 1022 C CA . PHE A 1 126 ? 24.004 2.891 -5.867 1.00 93.19 126 PHE A CA 1
ATOM 1023 C C . PHE A 1 126 ? 22.556 2.396 -6.023 1.00 93.19 126 PHE A C 1
ATOM 1025 O O . PHE A 1 126 ? 22.317 1.192 -6.060 1.00 93.19 126 PHE A O 1
ATOM 1032 N N . ILE A 1 127 ? 21.583 3.298 -6.207 1.00 90.69 127 ILE A N 1
ATOM 1033 C CA . ILE A 1 127 ? 20.201 2.907 -6.534 1.00 90.69 127 ILE A CA 1
ATOM 1034 C C . ILE A 1 127 ? 20.144 2.091 -7.827 1.00 90.69 127 ILE A C 1
ATOM 1036 O O . ILE A 1 127 ? 19.412 1.106 -7.885 1.00 90.69 127 ILE A O 1
ATOM 1040 N N . TRP A 1 128 ? 20.906 2.471 -8.853 1.00 91.62 128 TRP A N 1
ATOM 1041 C CA . TRP A 1 128 ? 20.976 1.701 -10.096 1.00 91.62 128 TRP A CA 1
ATOM 1042 C C . TRP A 1 128 ? 21.677 0.351 -9.924 1.00 91.62 128 TRP A C 1
ATOM 1044 O O . TRP A 1 128 ? 21.267 -0.620 -10.556 1.00 91.62 128 TRP A O 1
ATOM 1054 N N . GLU A 1 129 ? 22.672 0.267 -9.038 1.00 93.81 129 GLU A N 1
ATOM 1055 C CA . GLU A 1 129 ? 23.311 -0.997 -8.658 1.00 93.81 129 GLU A CA 1
ATOM 1056 C C . GLU A 1 129 ? 22.292 -1.961 -8.028 1.00 93.81 129 GLU A C 1
ATOM 1058 O O . GLU A 1 129 ? 22.175 -3.099 -8.472 1.00 93.81 129 GLU A O 1
ATOM 1063 N N . MET A 1 130 ? 21.482 -1.483 -7.074 1.00 94.00 130 MET A N 1
ATOM 1064 C CA . MET A 1 130 ? 20.403 -2.275 -6.464 1.00 94.00 130 MET A CA 1
ATOM 1065 C C . MET A 1 130 ? 19.324 -2.660 -7.482 1.00 94.00 130 MET A C 1
ATOM 1067 O O . MET A 1 130 ? 18.886 -3.806 -7.524 1.00 94.00 130 MET A O 1
ATOM 1071 N N . LYS A 1 131 ? 18.913 -1.720 -8.343 1.00 94.50 131 LYS A N 1
ATOM 1072 C CA . LYS A 1 131 ? 17.901 -1.964 -9.381 1.00 94.50 131 LYS A CA 1
ATOM 1073 C C . LYS A 1 131 ? 18.308 -3.040 -10.380 1.00 94.50 131 LYS A C 1
ATOM 1075 O O . LYS A 1 131 ? 17.422 -3.659 -10.960 1.00 94.50 131 LYS A O 1
ATOM 1080 N N . ARG A 1 132 ? 19.608 -3.274 -10.589 1.00 94.81 132 ARG A N 1
ATOM 1081 C CA . ARG A 1 132 ? 20.066 -4.388 -11.426 1.00 94.81 132 ARG A CA 1
ATOM 1082 C C . ARG A 1 132 ? 19.584 -5.725 -10.865 1.00 94.81 132 ARG A C 1
ATOM 1084 O O . ARG A 1 132 ? 19.088 -6.534 -11.633 1.00 94.81 132 ARG A O 1
ATOM 1091 N N . ASP A 1 133 ? 19.674 -5.936 -9.552 1.00 95.94 133 ASP A N 1
ATOM 1092 C CA . ASP A 1 133 ? 19.139 -7.152 -8.927 1.00 95.94 133 ASP A CA 1
ATOM 1093 C C . ASP A 1 133 ? 17.626 -7.249 -9.131 1.00 95.94 133 ASP A C 1
ATOM 1095 O O . ASP A 1 133 ? 17.126 -8.307 -9.491 1.00 95.94 133 ASP A O 1
ATOM 1099 N N . TRP A 1 134 ? 16.908 -6.135 -8.975 1.00 95.88 134 TRP A N 1
ATOM 1100 C CA . TRP A 1 134 ? 15.451 -6.110 -9.121 1.00 95.88 134 TRP A CA 1
ATOM 1101 C C . TRP A 1 134 ? 15.016 -6.501 -10.539 1.00 95.88 134 TRP A C 1
ATOM 1103 O O . TRP A 1 134 ? 14.186 -7.388 -10.697 1.00 95.88 134 TRP A O 1
ATOM 1113 N N . TYR A 1 135 ? 15.608 -5.894 -11.573 1.00 97.00 135 TYR A N 1
ATOM 1114 C CA . TYR A 1 135 ? 15.250 -6.209 -12.958 1.00 97.00 135 TYR A CA 1
ATOM 1115 C C . TYR A 1 135 ? 15.746 -7.589 -13.400 1.00 97.00 135 TYR A C 1
ATOM 1117 O O . TYR A 1 135 ? 15.026 -8.282 -14.111 1.00 97.00 135 TYR A O 1
ATOM 1125 N N . ASP A 1 136 ? 16.928 -8.035 -12.968 1.00 97.31 136 ASP A N 1
ATOM 1126 C CA . ASP A 1 136 ? 17.394 -9.392 -13.280 1.00 97.31 136 ASP A CA 1
ATOM 1127 C C . ASP A 1 136 ? 16.471 -10.451 -12.647 1.00 97.31 136 ASP A C 1
ATOM 1129 O O . ASP A 1 136 ? 16.202 -11.484 -13.262 1.00 97.31 136 ASP A O 1
ATOM 1133 N N . LEU A 1 137 ? 15.939 -10.193 -11.445 1.00 97.75 137 LEU A N 1
ATOM 1134 C CA . LEU A 1 137 ? 14.919 -11.048 -10.833 1.00 97.75 137 LEU A CA 1
ATOM 1135 C C . LEU A 1 137 ? 13.587 -11.012 -11.587 1.00 97.75 137 LEU A C 1
ATOM 1137 O O . LEU A 1 137 ? 12.948 -12.053 -11.707 1.00 97.75 137 LEU A O 1
ATOM 1141 N N . ASP A 1 138 ? 13.182 -9.867 -12.136 1.00 97.94 138 ASP A N 1
ATOM 1142 C CA . ASP A 1 138 ? 11.997 -9.786 -12.997 1.00 97.94 138 ASP A CA 1
ATOM 1143 C C . ASP A 1 138 ? 12.146 -10.667 -14.250 1.00 97.94 138 ASP A C 1
ATOM 1145 O O . ASP A 1 138 ? 11.253 -11.457 -14.565 1.00 97.94 138 ASP A O 1
ATOM 1149 N N . PHE A 1 139 ? 13.282 -10.561 -14.954 1.00 98.06 139 PHE A N 1
ATOM 1150 C CA . PHE A 1 139 ? 13.581 -11.396 -16.124 1.00 98.06 139 PHE A CA 1
ATOM 1151 C C . PHE A 1 139 ? 13.592 -12.878 -15.755 1.00 98.06 139 PHE A C 1
ATOM 1153 O O . PHE A 1 139 ? 12.991 -13.701 -16.449 1.00 98.06 139 PHE A O 1
ATOM 1160 N N . ARG A 1 140 ? 14.240 -13.217 -14.636 1.00 97.19 140 ARG A N 1
ATOM 1161 C CA . ARG A 1 140 ? 14.287 -14.589 -14.129 1.00 97.19 140 ARG A CA 1
ATOM 1162 C C . ARG A 1 140 ? 12.889 -15.117 -13.818 1.00 97.19 140 ARG A C 1
ATOM 1164 O O . ARG A 1 140 ? 12.567 -16.234 -14.213 1.00 97.19 140 ARG A O 1
ATOM 1171 N N . TYR A 1 141 ? 12.047 -14.309 -13.180 1.00 97.81 141 TYR A N 1
ATOM 1172 C CA . TYR A 1 141 ? 10.670 -14.678 -12.874 1.00 97.81 141 TYR A CA 1
ATOM 1173 C C . TYR A 1 141 ? 9.869 -14.967 -14.150 1.00 97.81 141 TYR A C 1
ATOM 1175 O O . TYR A 1 141 ? 9.200 -15.991 -14.235 1.00 97.81 141 TYR A O 1
ATOM 1183 N N . LEU A 1 142 ? 9.972 -14.124 -15.181 1.00 97.31 142 LEU A N 1
ATOM 1184 C CA . LEU A 1 142 ? 9.288 -14.363 -16.459 1.00 97.31 142 LEU A CA 1
ATOM 1185 C C . LEU A 1 142 ? 9.778 -15.630 -17.177 1.00 97.31 142 LEU A C 1
ATOM 1187 O O . LEU A 1 142 ? 8.974 -16.320 -17.808 1.00 97.31 142 LEU A O 1
ATOM 1191 N N . LEU A 1 143 ? 11.071 -15.953 -17.068 1.00 95.81 143 LEU A N 1
ATOM 1192 C CA . LEU A 1 143 ? 11.645 -17.185 -17.616 1.00 95.81 143 LEU A CA 1
ATOM 1193 C C . LEU A 1 143 ? 11.104 -18.433 -16.899 1.00 95.81 143 LEU A C 1
ATOM 1195 O O . LEU A 1 143 ? 10.759 -19.421 -17.546 1.00 95.81 143 LEU A O 1
ATOM 1199 N N . GLU A 1 144 ? 11.017 -18.382 -15.570 1.00 96.62 144 GLU A N 1
ATOM 1200 C CA . GLU A 1 144 ? 10.542 -19.486 -14.725 1.00 96.62 144 GLU A CA 1
ATOM 1201 C C . GLU A 1 144 ? 9.003 -19.621 -14.747 1.00 96.62 144 GLU A C 1
ATOM 1203 O O . GLU A 1 144 ? 8.468 -20.717 -14.565 1.00 96.62 144 GLU A O 1
ATOM 1208 N N . HIS A 1 145 ? 8.285 -18.536 -15.059 1.00 97.50 145 HIS A N 1
ATOM 1209 C CA . HIS A 1 145 ? 6.823 -18.463 -15.115 1.00 97.50 145 HIS A CA 1
ATOM 1210 C C . HIS A 1 145 ? 6.313 -17.986 -16.493 1.00 97.50 145 HIS A C 1
ATOM 1212 O O . HIS A 1 145 ? 5.656 -16.947 -16.591 1.00 97.50 145 HIS A O 1
ATOM 1218 N N . PRO A 1 146 ? 6.500 -18.762 -17.580 1.00 95.12 146 PRO A N 1
ATOM 1219 C CA . PRO A 1 146 ? 6.145 -18.333 -18.942 1.00 95.12 146 PRO A CA 1
ATOM 1220 C C . PRO A 1 146 ? 4.639 -18.088 -19.156 1.00 95.12 146 PRO A C 1
ATOM 1222 O O . PRO A 1 146 ? 4.236 -17.458 -20.132 1.00 95.12 146 PRO A O 1
ATOM 1225 N N . ASN A 1 147 ? 3.796 -18.587 -18.247 1.00 95.56 147 ASN A N 1
ATOM 1226 C CA . ASN A 1 147 ? 2.346 -18.399 -18.255 1.00 95.56 147 ASN A CA 1
ATOM 1227 C C . ASN A 1 147 ? 1.861 -17.356 -17.240 1.00 95.56 147 ASN A C 1
ATOM 1229 O O . ASN A 1 147 ? 0.679 -17.363 -16.907 1.00 95.56 147 ASN A O 1
ATOM 1233 N N . PHE A 1 148 ? 2.742 -16.485 -16.743 1.00 98.31 148 PHE A N 1
ATOM 1234 C CA . PHE A 1 148 ? 2.386 -15.446 -15.782 1.00 98.31 148 PHE A CA 1
ATOM 1235 C C . PHE A 1 148 ? 1.209 -14.589 -16.287 1.00 98.31 148 PHE A C 1
ATOM 1237 O O . PHE A 1 148 ? 1.333 -13.860 -17.277 1.00 98.31 148 PHE A O 1
ATOM 1244 N N . ARG A 1 149 ? 0.045 -14.730 -15.635 1.00 98.44 149 ARG A N 1
ATOM 1245 C CA . ARG A 1 149 ? -1.249 -14.257 -16.148 1.00 98.44 149 ARG A CA 1
ATOM 1246 C C . ARG A 1 149 ? -1.270 -12.739 -16.291 1.00 98.44 149 ARG A C 1
ATOM 1248 O O . ARG A 1 149 ? -1.531 -12.269 -17.395 1.00 98.44 149 ARG A O 1
ATOM 1255 N N . ALA A 1 150 ? -0.943 -11.985 -15.241 1.00 98.50 150 ALA A N 1
ATOM 1256 C CA . ALA A 1 150 ? -0.964 -10.521 -15.298 1.00 98.50 150 ALA A CA 1
ATOM 1257 C C . ALA A 1 150 ? -0.076 -9.940 -16.413 1.00 98.50 150 ALA A C 1
ATOM 1259 O O . ALA A 1 150 ? -0.522 -9.056 -17.143 1.00 98.50 150 ALA A O 1
ATOM 1260 N N . PHE A 1 151 ? 1.141 -10.462 -16.619 1.00 98.56 151 PHE A N 1
ATOM 1261 C CA . PHE A 1 151 ? 1.990 -9.997 -17.724 1.00 98.56 151 PHE A CA 1
ATOM 1262 C C . PHE A 1 151 ? 1.407 -10.348 -19.093 1.00 98.56 151 PHE A C 1
ATOM 1264 O O . PHE A 1 151 ? 1.427 -9.512 -19.988 1.00 98.56 151 PHE A O 1
ATOM 1271 N N . ARG A 1 152 ? 0.823 -11.540 -19.260 1.00 98.50 152 ARG A N 1
ATOM 1272 C CA . ARG A 1 152 ? 0.143 -11.902 -20.511 1.00 98.50 152 ARG A CA 1
ATOM 1273 C C . ARG A 1 152 ? -1.084 -11.033 -20.776 1.00 98.50 152 ARG A C 1
ATOM 1275 O O . ARG A 1 152 ? -1.307 -10.678 -21.926 1.00 98.50 152 ARG A O 1
ATOM 1282 N N . ILE A 1 153 ? -1.876 -10.705 -19.757 1.00 98.50 153 ILE A N 1
ATOM 1283 C CA . ILE A 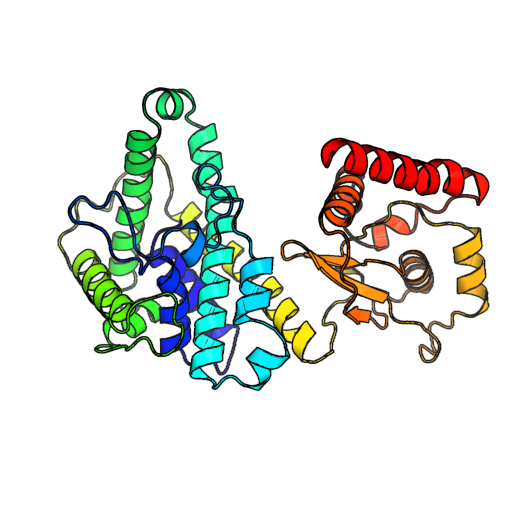1 153 ? -3.006 -9.773 -19.892 1.00 98.50 153 ILE A CA 1
ATOM 1284 C C . ILE A 1 153 ? -2.489 -8.417 -20.369 1.00 98.50 153 ILE A C 1
ATOM 1286 O O . ILE A 1 153 ? -2.973 -7.896 -21.369 1.00 98.50 153 ILE A O 1
ATOM 1290 N N . TYR A 1 154 ? -1.466 -7.889 -19.693 1.00 98.44 154 TYR A N 1
ATOM 1291 C CA . TYR A 1 154 ? -0.863 -6.606 -20.036 1.00 98.44 154 TYR A CA 1
ATOM 1292 C C . TYR A 1 154 ? -0.292 -6.594 -21.459 1.00 98.44 154 TYR A C 1
ATOM 1294 O O . TYR A 1 154 ? -0.540 -5.666 -22.220 1.00 98.44 154 TYR A O 1
ATOM 1302 N N . GLU A 1 155 ? 0.433 -7.645 -21.842 1.00 98.12 155 GLU A N 1
ATOM 1303 C CA . GLU A 1 155 ? 1.075 -7.762 -23.150 1.00 98.12 155 GLU A CA 1
ATOM 1304 C C . GLU A 1 155 ? 0.065 -7.822 -24.300 1.00 98.12 155 GLU A C 1
ATOM 1306 O O . GLU A 1 155 ? 0.245 -7.115 -25.289 1.00 98.12 155 GLU A O 1
ATOM 1311 N N . HIS A 1 156 ? -1.002 -8.617 -24.177 1.00 98.00 156 HIS A N 1
ATOM 1312 C CA . HIS A 1 156 ? -1.975 -8.816 -25.261 1.00 98.00 156 HIS A CA 1
ATOM 1313 C C . HIS A 1 156 ? -3.037 -7.712 -25.367 1.00 98.00 156 HIS A C 1
ATOM 1315 O O . HIS A 1 156 ? -3.814 -7.702 -26.321 1.00 98.00 156 HIS A O 1
ATOM 1321 N N . ALA A 1 157 ? -3.104 -6.799 -24.402 1.00 96.69 157 ALA A N 1
ATOM 1322 C CA . ALA A 1 157 ? -4.047 -5.686 -24.391 1.00 96.69 157 ALA A CA 1
ATOM 1323 C C . ALA A 1 157 ? -3.571 -4.527 -25.288 1.00 96.69 157 ALA A C 1
ATOM 1325 O O . ALA A 1 157 ? -3.349 -3.410 -24.824 1.00 96.69 157 ALA A O 1
ATOM 1326 N N . GLU A 1 158 ? -3.382 -4.812 -26.575 1.00 96.38 158 GLU A N 1
ATOM 1327 C CA . GLU A 1 158 ? -2.944 -3.836 -27.574 1.00 96.38 158 GLU A CA 1
ATOM 1328 C C . GLU A 1 158 ? -4.009 -2.760 -27.830 1.00 96.38 158 GLU A C 1
ATOM 1330 O O . GLU A 1 158 ? -5.207 -3.042 -27.929 1.00 96.38 158 GLU A O 1
ATOM 1335 N N . GLY A 1 159 ? -3.559 -1.514 -27.990 1.00 93.25 159 GLY A N 1
ATOM 1336 C CA . GLY A 1 159 ? -4.427 -0.374 -28.270 1.00 93.25 159 GLY A CA 1
ATOM 1337 C C . GLY A 1 159 ? -5.214 0.114 -27.054 1.00 93.25 159 GLY A C 1
ATOM 1338 O O . GLY A 1 159 ? -6.301 0.676 -27.221 1.00 93.25 159 GLY A O 1
ATOM 1339 N N . PHE A 1 160 ? -4.696 -0.090 -25.838 1.00 94.81 160 PHE A N 1
ATOM 1340 C CA . PHE A 1 160 ? -5.356 0.382 -24.623 1.00 94.81 160 PHE A CA 1
ATOM 1341 C C . PHE A 1 160 ? -5.346 1.915 -24.577 1.00 94.81 160 PHE A C 1
ATOM 1343 O O . PHE A 1 160 ? -4.318 2.552 -24.344 1.00 94.81 160 PHE A O 1
ATOM 1350 N N . LYS A 1 161 ? -6.516 2.523 -24.783 1.00 93.50 161 LYS A N 1
ATOM 1351 C CA . LYS A 1 161 ? -6.684 3.978 -24.751 1.00 93.50 161 LYS A CA 1
ATOM 1352 C C . LYS A 1 161 ? -6.955 4.476 -23.339 1.00 93.50 161 LYS A C 1
ATOM 1354 O O . LYS A 1 161 ? -7.798 3.922 -22.633 1.00 93.50 161 LYS A O 1
ATOM 1359 N N . ASN A 1 162 ? -6.277 5.555 -22.955 1.00 94.75 162 ASN A N 1
ATOM 1360 C CA . ASN A 1 162 ? -6.601 6.293 -21.745 1.00 94.75 162 ASN A CA 1
ATOM 1361 C C . ASN A 1 162 ? -7.794 7.227 -21.988 1.00 94.75 162 ASN A C 1
ATOM 1363 O O . ASN A 1 162 ? -7.666 8.316 -22.541 1.00 94.75 162 ASN A O 1
ATOM 1367 N N . ASP A 1 163 ? -8.943 6.792 -21.504 1.00 93.94 163 ASP A N 1
ATOM 1368 C CA . ASP A 1 163 ? -10.184 7.546 -21.331 1.00 93.94 163 ASP A CA 1
ATOM 1369 C C . ASP A 1 163 ? -10.602 7.595 -19.847 1.00 93.94 163 ASP A C 1
ATOM 1371 O O . ASP A 1 163 ? -11.716 7.998 -19.525 1.00 93.94 163 ASP A O 1
ATOM 1375 N N . LEU A 1 164 ? -9.701 7.179 -18.946 1.00 94.06 164 LEU A N 1
ATOM 1376 C CA . LEU A 1 164 ? -9.977 6.938 -17.529 1.00 94.06 164 LEU A CA 1
ATOM 1377 C C . LEU A 1 164 ? -9.530 8.106 -16.650 1.00 94.06 164 LEU A C 1
ATOM 1379 O O . LEU A 1 164 ? -10.193 8.423 -15.668 1.00 94.06 164 LEU A O 1
ATOM 1383 N N . MET A 1 165 ? -8.424 8.778 -16.989 1.00 92.94 165 MET A N 1
ATOM 1384 C CA . MET A 1 165 ? -7.943 9.920 -16.210 1.00 92.94 165 MET A CA 1
ATOM 1385 C C . MET A 1 165 ? -7.322 11.016 -17.077 1.00 92.94 165 MET A C 1
ATOM 1387 O O . MET A 1 165 ? -6.468 10.761 -17.924 1.00 92.94 165 MET A O 1
ATOM 1391 N N . GLY A 1 166 ? -7.706 12.269 -16.811 1.00 91.06 166 GLY A N 1
ATOM 1392 C CA . GLY A 1 166 ? -7.237 13.438 -17.572 1.00 91.06 166 GLY A CA 1
ATOM 1393 C C . GLY A 1 166 ? -5.772 13.818 -17.328 1.00 91.06 166 GLY A C 1
ATOM 1394 O O . GLY A 1 166 ? -5.240 14.702 -17.992 1.00 91.06 166 GLY A O 1
ATOM 1395 N N . THR A 1 167 ? -5.122 13.168 -16.365 1.00 92.31 167 THR A N 1
ATOM 1396 C CA . THR A 1 167 ? -3.739 13.428 -15.954 1.00 92.31 167 THR A CA 1
ATOM 1397 C C . THR A 1 167 ? -2.700 12.925 -16.961 1.00 92.31 167 THR A C 1
ATOM 1399 O O . THR A 1 167 ? -1.603 13.478 -17.052 1.00 92.31 167 THR A O 1
ATOM 1402 N N . PHE A 1 168 ? -3.030 11.871 -17.706 1.00 94.81 168 PHE A N 1
ATOM 1403 C CA . PHE A 1 168 ? -2.165 11.263 -18.716 1.00 94.81 168 PHE A CA 1
ATOM 1404 C C . PHE A 1 168 ? -2.725 11.534 -20.117 1.00 94.81 168 PHE A C 1
ATOM 1406 O O . PHE A 1 168 ? -3.926 11.751 -20.278 1.00 94.81 168 PHE A O 1
ATOM 1413 N N . SER A 1 169 ? -1.872 11.513 -21.145 1.00 93.88 169 SER A N 1
ATOM 1414 C CA . SER A 1 169 ? -2.338 11.579 -22.536 1.00 93.88 169 SER A CA 1
ATOM 1415 C C . SER A 1 169 ? -3.121 10.317 -22.922 1.00 93.88 169 SER A C 1
ATOM 1417 O O . SER A 1 169 ? -3.013 9.286 -22.255 1.00 93.88 169 SER A O 1
ATOM 1419 N N . GLU A 1 170 ? -3.911 10.392 -23.999 1.00 94.62 170 GLU A N 1
ATOM 1420 C CA . GLU A 1 170 ? -4.739 9.274 -24.497 1.00 94.62 170 GLU A CA 1
ATOM 1421 C C . GLU A 1 170 ? -3.905 8.010 -24.789 1.00 94.62 170 GLU A C 1
ATOM 1423 O O . GLU A 1 170 ? -4.374 6.890 -24.605 1.00 94.62 170 GLU A O 1
ATOM 1428 N N . ASP A 1 171 ? -2.655 8.190 -25.210 1.00 94.12 171 ASP A N 1
ATOM 1429 C CA . ASP A 1 171 ? -1.722 7.145 -25.635 1.00 94.12 171 ASP A CA 1
ATOM 1430 C C . ASP A 1 171 ? -0.703 6.735 -24.557 1.00 94.12 171 ASP A C 1
ATOM 1432 O O . ASP A 1 171 ? 0.089 5.822 -24.779 1.00 94.12 171 ASP A O 1
ATOM 1436 N N . ALA A 1 172 ? -0.703 7.374 -23.380 1.00 94.56 172 ALA A N 1
ATOM 1437 C CA . ALA A 1 172 ? 0.336 7.171 -22.366 1.00 94.56 172 ALA A CA 1
ATOM 1438 C C . ALA A 1 172 ? 0.473 5.704 -21.925 1.00 94.56 172 ALA A C 1
ATOM 1440 O O . ALA A 1 172 ? 1.587 5.191 -21.794 1.00 94.56 172 ALA A O 1
ATOM 1441 N N . PHE A 1 173 ? -0.657 5.026 -21.709 1.00 96.12 173 PHE A N 1
ATOM 1442 C CA . PHE A 1 173 ? -0.677 3.642 -21.239 1.00 96.12 173 PHE A CA 1
ATOM 1443 C C . PHE A 1 173 ? -0.273 2.653 -22.332 1.00 96.12 173 PHE A C 1
ATOM 1445 O O . PHE A 1 173 ? 0.507 1.746 -22.055 1.00 96.12 173 PHE A O 1
ATOM 1452 N N . GLU A 1 174 ? -0.716 2.861 -23.574 1.00 96.19 174 GLU A N 1
ATOM 1453 C CA . GLU A 1 174 ? -0.284 2.042 -24.711 1.00 96.19 174 GLU A CA 1
ATOM 1454 C C . GLU A 1 174 ? 1.221 2.190 -24.961 1.00 96.19 174 GLU A C 1
ATOM 1456 O O . GLU A 1 174 ? 1.940 1.196 -25.035 1.00 96.19 174 GLU A O 1
ATOM 1461 N N . ASN A 1 175 ? 1.731 3.425 -24.972 1.00 95.12 175 ASN A N 1
ATOM 1462 C CA . ASN A 1 175 ? 3.160 3.691 -25.136 1.00 95.12 175 ASN A CA 1
ATOM 1463 C C . ASN A 1 175 ? 3.988 3.020 -24.022 1.00 95.12 175 ASN A C 1
ATOM 1465 O O . ASN A 1 175 ? 5.063 2.463 -24.270 1.00 95.12 175 ASN A O 1
ATOM 1469 N N . ARG A 1 176 ? 3.500 3.050 -22.771 1.00 96.62 176 ARG A N 1
ATOM 1470 C CA . ARG A 1 176 ? 4.168 2.376 -21.649 1.00 96.62 176 ARG A CA 1
ATOM 1471 C C . ARG A 1 176 ? 4.078 0.853 -21.768 1.00 96.62 176 ARG A C 1
ATOM 1473 O O . ARG A 1 176 ? 5.058 0.182 -21.433 1.00 96.62 176 ARG A O 1
ATOM 1480 N N . ARG A 1 177 ? 2.961 0.304 -22.254 1.00 97.81 177 ARG A N 1
ATOM 1481 C CA . ARG A 1 177 ? 2.790 -1.128 -22.543 1.00 97.81 177 ARG A CA 1
ATOM 1482 C C . ARG A 1 177 ? 3.809 -1.602 -23.565 1.00 97.81 177 ARG A C 1
ATOM 1484 O O . ARG A 1 177 ? 4.565 -2.521 -23.254 1.00 97.81 177 ARG A O 1
ATOM 1491 N N . GLU A 1 178 ? 3.890 -0.941 -24.718 1.00 97.56 178 GLU A N 1
ATOM 1492 C CA . GLU A 1 178 ? 4.862 -1.261 -25.769 1.00 97.56 178 GLU A CA 1
ATOM 1493 C C . GLU A 1 178 ? 6.297 -1.234 -25.237 1.00 97.56 178 GLU A C 1
ATOM 1495 O O . GLU A 1 178 ? 7.056 -2.182 -25.443 1.00 97.56 178 GLU A O 1
ATOM 1500 N N . TYR A 1 179 ? 6.654 -0.189 -24.482 1.00 96.69 179 TYR A N 1
ATOM 1501 C CA . TYR A 1 179 ? 7.981 -0.064 -23.884 1.00 96.69 179 TYR A CA 1
ATOM 1502 C C . TYR A 1 179 ? 8.304 -1.214 -22.918 1.00 96.69 179 TYR A C 1
ATOM 1504 O O . TYR A 1 179 ? 9.363 -1.830 -23.025 1.00 96.69 179 TYR A O 1
ATOM 1512 N N . ILE A 1 180 ? 7.412 -1.504 -21.964 1.00 97.44 180 ILE A N 1
ATOM 1513 C CA . ILE A 1 180 ? 7.633 -2.543 -20.946 1.00 97.44 180 ILE A CA 1
ATOM 1514 C C . ILE A 1 180 ? 7.701 -3.925 -21.600 1.00 97.44 180 ILE A C 1
ATOM 1516 O O . ILE A 1 180 ? 8.596 -4.708 -21.281 1.00 97.44 180 ILE A O 1
ATOM 1520 N N . CYS A 1 181 ? 6.793 -4.225 -22.532 1.00 97.81 181 CYS A N 1
ATOM 1521 C CA . CYS A 1 181 ? 6.792 -5.506 -23.234 1.00 97.81 181 CYS A CA 1
ATOM 1522 C C . CYS A 1 181 ? 8.061 -5.659 -24.076 1.00 97.81 181 CYS A C 1
ATOM 1524 O O . CYS A 1 181 ? 8.729 -6.685 -23.985 1.00 97.81 181 CYS A O 1
ATOM 1526 N N . GLY A 1 182 ? 8.456 -4.622 -24.820 1.00 97.69 182 GLY A N 1
ATOM 1527 C CA . GLY A 1 182 ? 9.706 -4.616 -25.578 1.00 97.69 182 GLY A CA 1
ATOM 1528 C C . GLY A 1 182 ? 10.941 -4.806 -24.694 1.00 97.69 182 GLY A C 1
ATOM 1529 O O . GLY A 1 182 ? 11.836 -5.564 -25.057 1.00 97.69 182 GLY A O 1
ATOM 1530 N N . PHE A 1 183 ? 10.970 -4.181 -23.513 1.00 96.88 183 PHE A N 1
ATOM 1531 C CA . PHE A 1 183 ? 12.050 -4.349 -22.540 1.00 96.88 183 PHE A CA 1
ATOM 1532 C C . PHE A 1 183 ? 12.157 -5.799 -22.046 1.00 96.88 183 PHE A C 1
ATOM 1534 O O . PHE A 1 183 ? 13.229 -6.391 -22.136 1.00 96.88 183 PHE A O 1
ATOM 1541 N N . TYR A 1 184 ? 11.055 -6.399 -21.584 1.00 97.31 184 TYR A N 1
ATOM 1542 C CA . TYR A 1 184 ? 11.083 -7.756 -21.021 1.00 97.31 184 TYR A CA 1
ATOM 1543 C C . TYR A 1 184 ? 11.112 -8.883 -22.062 1.00 97.31 184 TYR A C 1
ATOM 1545 O O . TYR A 1 184 ? 11.468 -10.013 -21.730 1.00 97.31 184 TYR A O 1
ATOM 1553 N N . ARG A 1 185 ? 10.760 -8.602 -23.322 1.00 95.19 185 ARG A N 1
ATOM 1554 C CA . ARG A 1 185 ? 10.968 -9.514 -24.463 1.00 95.19 185 ARG A CA 1
ATOM 1555 C C . ARG A 1 185 ? 12.317 -9.314 -25.156 1.00 95.19 185 ARG A C 1
ATOM 1557 O O . ARG A 1 185 ? 12.635 -10.060 -26.081 1.00 95.19 185 ARG A O 1
ATOM 1564 N N . GLY A 1 186 ? 13.082 -8.313 -24.730 1.00 93.56 186 GLY A N 1
ATOM 1565 C CA . GLY A 1 186 ? 14.417 -8.027 -25.229 1.00 93.56 186 GLY A CA 1
ATOM 1566 C C . GLY A 1 186 ? 15.484 -8.972 -24.677 1.00 93.56 186 GLY A C 1
ATOM 1567 O O . GLY A 1 186 ? 15.209 -9.943 -23.973 1.00 93.56 186 GLY A O 1
ATOM 1568 N N . GLU A 1 187 ? 16.735 -8.667 -25.014 1.00 91.12 187 GLU A N 1
ATOM 1569 C CA . GLU A 1 187 ? 17.893 -9.392 -24.496 1.00 91.12 187 GLU A CA 1
ATOM 1570 C C . GLU A 1 187 ? 18.125 -9.078 -23.013 1.00 91.12 187 GLU A C 1
ATOM 1572 O O . GLU A 1 187 ? 18.013 -7.932 -22.574 1.00 91.12 187 GLU A O 1
ATOM 1577 N N . HIS A 1 188 ? 18.520 -10.098 -22.255 1.00 92.06 188 HIS A N 1
ATOM 1578 C CA . HIS A 1 188 ? 18.944 -9.970 -20.866 1.00 92.06 188 HIS A CA 1
ATOM 1579 C C . HIS A 1 188 ? 20.312 -10.630 -20.658 1.00 92.06 188 HIS A C 1
ATOM 1581 O O . HIS A 1 188 ? 20.756 -11.463 -21.450 1.00 92.06 188 HIS A O 1
ATOM 1587 N N . GLY A 1 189 ? 20.994 -10.238 -19.581 1.00 90.12 189 GLY A N 1
ATOM 1588 C CA . GLY A 1 189 ? 22.282 -10.812 -19.193 1.00 90.12 189 GLY A CA 1
ATOM 1589 C C . GLY A 1 189 ? 22.159 -12.172 -18.501 1.00 90.12 189 GLY A C 1
ATOM 1590 O O . GLY A 1 189 ? 21.115 -12.825 -18.535 1.00 90.12 189 GLY A O 1
ATOM 1591 N N . GLU A 1 190 ? 23.246 -12.580 -17.842 1.00 93.94 190 GLU A N 1
ATOM 1592 C CA . GLU A 1 190 ? 23.272 -13.772 -16.990 1.00 93.94 190 GLU A CA 1
ATOM 1593 C C . GLU A 1 190 ? 22.381 -13.572 -15.757 1.00 93.94 190 GLU A C 1
ATOM 1595 O O . GLU A 1 190 ? 22.621 -12.667 -14.954 1.00 93.94 190 GLU A O 1
ATOM 1600 N N . LEU A 1 191 ? 21.368 -14.428 -15.610 1.00 95.06 191 LEU A N 1
ATOM 1601 C CA . LEU A 1 191 ? 20.366 -14.319 -14.550 1.00 95.06 191 LEU A CA 1
ATOM 1602 C C . LEU A 1 191 ? 20.707 -15.186 -13.335 1.00 95.06 191 LEU A C 1
ATOM 1604 O O . LEU A 1 191 ? 20.348 -14.838 -12.218 1.00 95.06 191 LEU A O 1
ATOM 1608 N N . TYR A 1 192 ? 21.426 -16.297 -13.497 1.00 93.81 192 TYR A N 1
ATOM 1609 C CA . TYR A 1 192 ? 21.730 -17.195 -12.380 1.00 93.81 192 TYR A CA 1
ATOM 1610 C C . TYR A 1 192 ? 23.040 -16.787 -11.701 1.00 93.81 192 TYR A C 1
ATOM 1612 O O . TYR A 1 192 ? 24.057 -17.477 -11.769 1.00 93.81 192 TYR A O 1
ATOM 1620 N N . ARG A 1 193 ? 22.999 -15.629 -11.035 1.00 94.06 193 ARG A N 1
ATOM 1621 C CA . ARG A 1 193 ? 24.124 -15.006 -10.323 1.00 94.06 193 ARG A CA 1
ATOM 1622 C C . ARG A 1 193 ? 23.798 -14.733 -8.854 1.00 94.06 193 ARG A C 1
ATOM 1624 O O . ARG A 1 193 ? 22.666 -14.893 -8.410 1.00 94.06 193 ARG A O 1
ATOM 1631 N N . GLU A 1 194 ? 24.795 -14.284 -8.099 1.00 94.38 194 GLU A N 1
ATOM 1632 C CA . GLU A 1 194 ? 24.566 -13.741 -6.758 1.00 94.38 194 GLU A CA 1
ATOM 1633 C C . GLU A 1 194 ? 23.821 -12.400 -6.836 1.00 94.38 194 GLU A C 1
ATOM 1635 O O . GLU A 1 194 ? 24.142 -11.554 -7.678 1.00 94.38 194 GLU A O 1
ATOM 1640 N N . TYR A 1 195 ? 22.856 -12.206 -5.934 1.00 95.50 195 TYR A N 1
ATOM 1641 C CA . TYR A 1 195 ? 22.052 -10.989 -5.805 1.00 95.50 195 TYR A CA 1
ATOM 1642 C C . TYR A 1 195 ? 22.326 -10.312 -4.453 1.00 95.50 195 TYR A C 1
ATOM 1644 O O . TYR A 1 195 ? 21.657 -10.615 -3.463 1.00 95.50 195 TYR A O 1
ATOM 1652 N N . PRO A 1 196 ? 23.348 -9.446 -4.361 1.00 92.62 196 PRO A N 1
ATOM 1653 C CA . PRO A 1 196 ? 23.785 -8.875 -3.088 1.00 92.62 196 PRO A CA 1
ATOM 1654 C C . PRO A 1 196 ? 22.783 -7.906 -2.437 1.00 92.62 196 PRO A C 1
ATOM 1656 O O . PRO A 1 196 ? 22.934 -7.619 -1.251 1.00 92.62 196 PRO A O 1
ATOM 1659 N N . TYR A 1 197 ? 21.787 -7.391 -3.169 1.00 93.62 197 TYR A N 1
ATOM 1660 C CA . TYR A 1 197 ? 20.863 -6.359 -2.673 1.00 93.62 197 TYR A CA 1
ATOM 1661 C C . TYR A 1 197 ? 19.413 -6.811 -2.533 1.00 93.62 197 TYR A C 1
ATOM 1663 O O . TYR A 1 197 ? 18.657 -6.171 -1.799 1.00 93.62 197 TYR A O 1
ATOM 1671 N N . LEU A 1 198 ? 19.016 -7.866 -3.244 1.00 95.25 198 LEU A N 1
ATOM 1672 C CA . LEU A 1 198 ? 17.689 -8.460 -3.138 1.00 95.25 198 LEU A CA 1
ATOM 1673 C C . LEU A 1 198 ? 17.749 -9.932 -3.547 1.00 95.25 198 LEU A C 1
ATOM 1675 O O . LEU A 1 198 ? 17.897 -10.232 -4.726 1.00 95.25 198 LEU A O 1
ATOM 1679 N N . ALA A 1 199 ? 17.611 -10.848 -2.594 1.00 94.81 199 ALA A N 1
ATOM 1680 C CA . ALA A 1 199 ? 17.522 -12.273 -2.893 1.00 94.81 199 ALA A CA 1
ATOM 1681 C C . ALA A 1 199 ? 16.144 -12.641 -3.493 1.00 94.81 199 ALA A C 1
ATOM 1683 O O . ALA A 1 199 ? 15.145 -11.995 -3.150 1.00 94.81 199 ALA A O 1
ATOM 1684 N N . PRO A 1 200 ? 16.051 -13.697 -4.328 1.00 95.19 200 PRO A N 1
ATOM 1685 C CA . PRO A 1 200 ? 14.776 -14.177 -4.871 1.00 95.19 200 PRO A CA 1
ATOM 1686 C C . PRO A 1 200 ? 13.708 -14.407 -3.790 1.00 95.19 200 PRO A C 1
ATOM 1688 O O . PRO A 1 200 ? 12.586 -13.924 -3.909 1.00 95.19 200 PRO A O 1
ATOM 1691 N N . GLU A 1 201 ? 14.079 -15.045 -2.679 1.00 96.12 201 GLU A N 1
ATOM 1692 C CA . GLU A 1 201 ? 13.162 -15.372 -1.583 1.00 96.12 201 GLU A CA 1
ATOM 1693 C C . GLU A 1 201 ? 12.656 -14.115 -0.861 1.00 96.12 201 GLU A C 1
ATOM 1695 O O . GLU A 1 201 ? 11.536 -14.093 -0.354 1.00 96.12 201 GLU A O 1
ATOM 1700 N N . GLN A 1 202 ? 13.462 -13.046 -0.830 1.00 96.31 202 GLN A N 1
ATOM 1701 C CA . GLN A 1 202 ? 13.042 -11.756 -0.281 1.00 96.31 202 GLN A CA 1
ATOM 1702 C C . GLN A 1 202 ? 12.023 -11.074 -1.197 1.00 96.31 202 GLN A C 1
ATOM 1704 O O . GLN A 1 202 ? 11.055 -10.501 -0.699 1.00 96.31 202 GLN A O 1
ATOM 1709 N N . ALA A 1 203 ? 12.210 -11.149 -2.518 1.00 97.25 203 ALA A N 1
ATOM 1710 C CA . ALA A 1 203 ? 11.239 -10.632 -3.481 1.00 97.25 203 ALA A CA 1
ATOM 1711 C C . ALA A 1 203 ? 9.910 -11.405 -3.404 1.00 97.25 203 ALA A C 1
ATOM 1713 O O . ALA A 1 203 ? 8.840 -10.797 -3.385 1.00 97.25 203 ALA A O 1
ATOM 1714 N N . ASP A 1 204 ? 9.972 -12.733 -3.293 1.00 97.56 204 ASP A N 1
ATOM 1715 C CA . ASP A 1 204 ? 8.794 -13.593 -3.149 1.00 97.56 204 ASP A CA 1
ATOM 1716 C C . ASP A 1 204 ? 8.051 -13.334 -1.834 1.00 97.56 204 ASP A C 1
ATOM 1718 O O . ASP A 1 204 ? 6.831 -13.146 -1.836 1.00 97.56 204 ASP A O 1
ATOM 1722 N N . GLY A 1 205 ? 8.789 -13.254 -0.721 1.00 97.69 205 GLY A N 1
ATOM 1723 C CA . GLY A 1 205 ? 8.241 -12.902 0.587 1.00 97.69 205 GLY A CA 1
ATOM 1724 C C . GLY A 1 205 ? 7.591 -11.519 0.584 1.00 97.69 205 GLY A C 1
ATOM 1725 O O . GLY A 1 205 ? 6.472 -11.364 1.071 1.00 97.69 205 GLY A O 1
ATOM 1726 N N . PHE A 1 206 ? 8.235 -10.531 -0.048 1.00 98.06 206 PHE A N 1
ATOM 1727 C CA . PHE A 1 206 ? 7.672 -9.191 -0.197 1.00 98.06 206 PHE A CA 1
ATOM 1728 C C . PHE A 1 206 ? 6.329 -9.213 -0.930 1.00 98.06 206 PHE A C 1
ATOM 1730 O O . PHE A 1 206 ? 5.378 -8.581 -0.466 1.00 98.06 206 PHE A O 1
ATOM 1737 N N . VAL A 1 207 ? 6.235 -9.929 -2.056 1.00 98.50 207 VAL A N 1
ATOM 1738 C CA . VAL A 1 207 ? 4.989 -10.027 -2.830 1.00 98.50 207 VAL A CA 1
ATOM 1739 C C . VAL A 1 207 ? 3.891 -10.668 -1.983 1.00 98.50 207 VAL A C 1
ATOM 1741 O O . VAL A 1 207 ? 2.800 -10.108 -1.892 1.00 98.50 207 VAL A O 1
ATOM 1744 N N . ALA A 1 208 ? 4.179 -11.792 -1.322 1.00 97.19 208 ALA A N 1
ATOM 1745 C CA . ALA A 1 208 ? 3.197 -12.501 -0.505 1.00 97.19 208 ALA A CA 1
ATOM 1746 C C . ALA A 1 208 ? 2.665 -11.635 0.651 1.00 97.19 208 ALA A C 1
ATOM 1748 O O . ALA A 1 208 ? 1.454 -11.486 0.807 1.00 97.19 208 ALA A O 1
ATOM 1749 N N . GLU A 1 209 ? 3.554 -11.008 1.425 1.00 95.62 209 GLU A N 1
ATOM 1750 C CA . GLU A 1 209 ? 3.163 -10.134 2.537 1.00 95.62 209 GLU A CA 1
ATOM 1751 C C . GLU A 1 209 ? 2.406 -8.886 2.070 1.00 95.62 209 GLU A C 1
ATOM 1753 O O . GLU A 1 209 ? 1.446 -8.455 2.713 1.00 95.62 209 GLU A O 1
ATOM 1758 N N . THR A 1 210 ? 2.842 -8.284 0.960 1.00 96.62 210 THR A N 1
ATOM 1759 C CA . THR A 1 210 ? 2.210 -7.074 0.423 1.00 96.62 210 THR A CA 1
ATOM 1760 C C . THR A 1 210 ? 0.807 -7.376 -0.090 1.00 96.62 210 THR A C 1
ATOM 1762 O O . THR A 1 210 ? -0.099 -6.592 0.173 1.00 96.62 210 THR A O 1
ATOM 1765 N N . VAL A 1 211 ? 0.580 -8.529 -0.728 1.00 97.25 211 VAL A N 1
ATOM 1766 C CA . VAL A 1 211 ? -0.765 -8.954 -1.151 1.00 97.25 211 VAL A CA 1
ATOM 1767 C C . VAL A 1 211 ? -1.716 -9.066 0.040 1.00 97.25 211 VAL A C 1
ATOM 1769 O O . VAL A 1 211 ? -2.834 -8.565 -0.049 1.00 97.25 211 VAL A O 1
ATOM 1772 N N . GLU A 1 212 ? -1.292 -9.662 1.161 1.00 92.06 212 GLU A N 1
ATOM 1773 C CA . GLU A 1 212 ? -2.129 -9.729 2.370 1.00 92.06 212 GLU A CA 1
ATOM 1774 C C . GLU A 1 212 ? -2.505 -8.331 2.869 1.00 92.06 212 GLU A C 1
ATOM 1776 O O . GLU A 1 212 ? -3.682 -8.018 3.063 1.00 92.06 212 GLU A O 1
ATOM 1781 N N . LYS A 1 213 ? -1.504 -7.460 3.029 1.00 90.19 213 LYS A N 1
ATOM 1782 C CA . LYS A 1 213 ? -1.702 -6.111 3.565 1.00 90.19 213 LYS A CA 1
ATOM 1783 C C . LYS A 1 213 ? -2.564 -5.240 2.653 1.00 90.19 213 LYS A C 1
ATOM 1785 O O . LYS A 1 213 ? -3.452 -4.527 3.129 1.00 90.19 213 LYS A O 1
ATOM 1790 N N . VAL A 1 214 ? -2.313 -5.298 1.348 1.00 90.12 214 VAL A N 1
ATOM 1791 C CA . VAL A 1 214 ? -3.073 -4.540 0.354 1.00 90.12 214 VAL A CA 1
ATOM 1792 C C . VAL A 1 214 ? -4.495 -5.075 0.262 1.00 90.12 214 VAL A C 1
ATOM 1794 O O . VAL A 1 214 ? -5.422 -4.273 0.259 1.00 90.12 214 VAL A O 1
ATOM 1797 N N . ASN A 1 215 ? -4.701 -6.395 0.291 1.00 89.19 215 ASN A N 1
ATOM 1798 C CA . ASN A 1 215 ? -6.044 -6.968 0.310 1.00 89.19 215 ASN A CA 1
ATOM 1799 C C . ASN A 1 215 ? -6.837 -6.494 1.536 1.00 89.19 215 ASN A C 1
ATOM 1801 O O . ASN A 1 215 ? -7.956 -6.029 1.371 1.00 89.19 215 ASN A O 1
ATOM 1805 N N . ILE A 1 216 ? -6.259 -6.527 2.744 1.00 83.88 216 ILE A N 1
ATOM 1806 C CA . ILE A 1 216 ? -6.925 -6.010 3.956 1.00 83.88 216 ILE A CA 1
ATOM 1807 C C . ILE A 1 216 ? -7.293 -4.532 3.786 1.00 83.88 216 ILE A C 1
ATOM 1809 O O . ILE A 1 216 ? -8.433 -4.146 4.034 1.00 83.88 216 ILE A O 1
ATOM 1813 N N . THR A 1 217 ? -6.351 -3.714 3.314 1.00 84.62 217 THR A N 1
ATOM 1814 C CA . THR A 1 217 ? -6.570 -2.278 3.084 1.00 84.62 217 THR A CA 1
ATOM 1815 C C . THR A 1 217 ? -7.674 -2.019 2.053 1.00 84.62 217 THR A C 1
ATOM 1817 O O . THR A 1 217 ? -8.519 -1.148 2.250 1.00 84.62 217 THR A O 1
ATOM 1820 N N . ILE A 1 218 ? -7.702 -2.788 0.963 1.00 82.31 218 ILE A N 1
ATOM 1821 C CA . ILE A 1 218 ? -8.733 -2.688 -0.071 1.00 82.31 218 ILE A CA 1
ATOM 1822 C C . ILE A 1 218 ? -10.087 -3.120 0.483 1.00 82.31 218 ILE A C 1
ATOM 1824 O O . ILE A 1 218 ? -11.050 -2.380 0.339 1.00 82.31 218 ILE A O 1
ATOM 1828 N N . GLN A 1 219 ? -10.177 -4.279 1.139 1.00 79.69 219 GLN A N 1
ATOM 1829 C CA . GLN A 1 219 ? -11.437 -4.762 1.712 1.00 79.69 219 GLN A CA 1
ATOM 1830 C C . GLN A 1 219 ? -11.988 -3.777 2.744 1.00 79.69 219 GLN A C 1
ATOM 1832 O O . GLN A 1 219 ? -13.182 -3.492 2.745 1.00 79.69 219 GLN A O 1
ATOM 1837 N N . ALA A 1 220 ? -11.116 -3.182 3.557 1.00 71.81 220 ALA A N 1
ATOM 1838 C CA . ALA A 1 220 ? -11.471 -2.090 4.447 1.00 71.81 220 ALA A CA 1
ATOM 1839 C C . ALA A 1 220 ? -12.079 -0.903 3.686 1.00 71.81 220 ALA A C 1
ATOM 1841 O O . ALA A 1 220 ? -13.184 -0.477 4.010 1.00 71.81 220 ALA A O 1
ATOM 1842 N N . ALA A 1 221 ? -11.392 -0.405 2.652 1.00 70.38 221 ALA A N 1
ATOM 1843 C CA . ALA A 1 221 ? -11.866 0.707 1.830 1.00 70.38 221 ALA A CA 1
ATOM 1844 C C . ALA A 1 221 ? -13.190 0.391 1.106 1.00 70.38 221 ALA A C 1
ATOM 1846 O O . ALA A 1 221 ? -14.061 1.252 1.007 1.00 70.38 221 ALA A O 1
ATOM 1847 N N . LEU A 1 222 ? -13.377 -0.845 0.638 1.00 68.38 222 LEU A N 1
ATOM 1848 C CA . LEU A 1 222 ? -14.617 -1.296 0.001 1.00 68.38 222 LEU A CA 1
ATOM 1849 C C . LEU A 1 222 ? -15.755 -1.489 1.004 1.00 68.38 222 LEU A C 1
ATOM 1851 O O . LEU A 1 222 ? -16.915 -1.264 0.676 1.00 68.38 222 LEU A O 1
ATOM 1855 N N . ALA A 1 223 ? -15.464 -1.856 2.243 1.00 65.75 223 ALA A N 1
ATOM 1856 C CA . ALA A 1 223 ? -16.503 -1.969 3.251 1.00 65.75 223 ALA A CA 1
ATOM 1857 C C . ALA A 1 223 ? -16.989 -0.594 3.741 1.00 65.75 223 ALA A C 1
ATOM 1859 O O . ALA A 1 223 ? -18.196 -0.424 3.911 1.00 65.75 223 ALA A O 1
ATOM 1860 N N . VAL A 1 224 ? -16.111 0.430 3.795 1.00 58.00 224 VAL A N 1
ATOM 1861 C CA . VAL A 1 224 ? -16.530 1.855 3.897 1.00 58.00 224 VAL A CA 1
ATOM 1862 C C . VAL A 1 224 ? -17.681 2.164 2.948 1.00 58.00 224 VAL A C 1
ATOM 1864 O O . VAL A 1 224 ? -18.637 2.850 3.312 1.00 58.00 224 VAL A O 1
ATOM 1867 N N . TRP A 1 225 ? -17.612 1.613 1.742 1.00 58.00 225 TRP A N 1
ATOM 1868 C CA . TRP A 1 225 ? -18.580 1.837 0.682 1.00 58.00 225 TRP A CA 1
ATOM 1869 C C . TRP A 1 225 ? -19.910 1.081 0.857 1.00 58.00 225 TRP A C 1
ATOM 1871 O O . TRP A 1 225 ? -20.955 1.644 0.514 1.00 58.00 225 TRP A O 1
ATOM 1881 N N . ASN A 1 226 ? -19.908 -0.114 1.457 1.00 55.81 226 ASN A N 1
ATOM 1882 C CA . ASN A 1 226 ? -21.137 -0.848 1.801 1.00 55.81 226 ASN A CA 1
ATOM 1883 C C . ASN A 1 226 ? -21.853 -0.299 3.048 1.00 55.81 226 ASN A C 1
ATOM 1885 O O . ASN A 1 226 ? -22.868 -0.853 3.456 1.00 55.81 226 ASN A O 1
ATOM 1889 N N . GLU A 1 227 ? -21.318 0.758 3.671 1.00 61.00 227 GLU A N 1
ATOM 1890 C CA . GLU A 1 227 ? -21.702 1.227 5.013 1.00 61.00 227 GLU A CA 1
ATOM 1891 C C . GLU A 1 227 ? -21.560 0.150 6.105 1.00 61.00 227 GLU A C 1
ATOM 1893 O O . GLU A 1 227 ? -21.968 0.349 7.248 1.00 61.00 227 GLU A O 1
ATOM 1898 N N . GLU A 1 228 ? -20.919 -0.970 5.773 1.00 64.06 228 GLU A N 1
ATOM 1899 C CA . GLU A 1 228 ? -20.561 -2.027 6.700 1.00 64.06 228 GLU A CA 1
ATOM 1900 C C . GLU A 1 228 ? -19.148 -1.756 7.208 1.00 64.06 228 GLU A C 1
ATOM 1902 O O . GLU A 1 228 ? -18.227 -1.460 6.451 1.00 64.06 228 GLU A O 1
ATOM 1907 N N . VAL A 1 229 ? -18.941 -1.844 8.513 1.00 75.81 229 VAL A N 1
ATOM 1908 C CA . VAL A 1 229 ? -17.588 -1.836 9.066 1.00 75.81 229 VAL A CA 1
ATOM 1909 C C . VAL A 1 229 ? -17.198 -3.302 9.268 1.00 75.81 229 VAL A C 1
ATOM 1911 O O . VAL A 1 229 ? -17.732 -3.943 10.173 1.00 75.81 229 VAL A O 1
ATOM 1914 N N . PRO A 1 230 ? -16.303 -3.870 8.441 1.00 79.94 230 PRO A N 1
ATOM 1915 C CA . PRO A 1 230 ? -16.060 -5.309 8.347 1.00 79.94 230 PRO A CA 1
ATOM 1916 C C . PRO A 1 230 ? -15.033 -5.758 9.396 1.00 79.94 230 PRO A C 1
ATOM 1918 O O . PRO A 1 230 ? -14.243 -6.667 9.159 1.00 79.94 230 PRO A O 1
ATOM 1921 N N . PHE A 1 231 ? -14.978 -5.048 10.517 1.00 84.94 231 PHE A N 1
ATOM 1922 C CA . PHE A 1 231 ? -13.988 -5.233 11.559 1.00 84.94 231 PHE A CA 1
ATOM 1923 C C . PHE A 1 231 ? -14.671 -5.732 12.815 1.00 84.94 231 PHE A C 1
ATOM 1925 O O . PHE A 1 231 ? -15.817 -5.398 13.117 1.00 84.94 231 PHE A O 1
ATOM 1932 N N . SER A 1 232 ? -13.932 -6.509 13.581 1.00 90.06 232 SER A N 1
ATOM 1933 C CA . SER A 1 232 ? -14.235 -6.766 14.974 1.00 90.06 232 SER A CA 1
ATOM 1934 C C . SER A 1 232 ? -13.388 -5.850 15.853 1.00 90.06 232 SER A C 1
ATOM 1936 O O . SER A 1 232 ? -12.541 -5.100 15.370 1.00 90.06 232 SER A O 1
ATOM 1938 N N . LEU A 1 233 ? -13.575 -5.920 17.172 1.00 94.12 233 LEU A N 1
ATOM 1939 C CA . LEU A 1 233 ? -12.721 -5.156 18.077 1.00 94.12 233 LEU A CA 1
ATOM 1940 C C . LEU A 1 233 ? -11.246 -5.546 17.947 1.00 94.12 233 LEU A C 1
ATOM 1942 O O . LEU A 1 233 ? -10.399 -4.704 18.194 1.00 94.12 233 LEU A O 1
ATOM 1946 N N . GLU A 1 234 ? -10.913 -6.784 17.577 1.00 92.88 234 GLU A N 1
ATOM 1947 C CA . GLU A 1 234 ? -9.513 -7.225 17.516 1.00 92.88 234 GLU A CA 1
ATOM 1948 C C . GLU A 1 234 ? -8.715 -6.607 16.362 1.00 92.88 234 GLU A C 1
ATOM 1950 O O . GLU A 1 234 ? -7.491 -6.529 16.453 1.00 92.88 234 GLU A O 1
ATOM 1955 N N . ASP A 1 235 ? -9.412 -6.127 15.331 1.00 92.00 235 ASP A N 1
ATOM 1956 C CA . ASP A 1 235 ? -8.814 -5.504 14.152 1.00 92.00 235 ASP A CA 1
ATOM 1957 C C . ASP A 1 235 ? -8.484 -4.021 14.382 1.00 92.00 235 ASP A C 1
ATOM 1959 O O . ASP A 1 235 ? -7.668 -3.447 13.661 1.00 92.00 235 ASP A O 1
ATOM 1963 N N . LEU A 1 236 ? -9.122 -3.379 15.370 1.00 95.12 236 LEU A N 1
ATOM 1964 C CA . LEU A 1 236 ? -9.064 -1.928 15.551 1.00 95.12 236 LEU A CA 1
ATOM 1965 C C . LEU A 1 236 ? -7.821 -1.485 16.323 1.00 95.12 236 LEU A C 1
ATOM 1967 O O . LEU A 1 236 ? -7.532 -1.979 17.406 1.00 95.12 236 LEU A O 1
ATOM 1971 N N . GLN A 1 237 ? -7.158 -0.439 15.844 1.00 97.12 237 GLN A N 1
ATOM 1972 C CA . GLN A 1 237 ? -6.106 0.262 16.575 1.00 97.12 237 GLN A CA 1
ATOM 1973 C C . GLN A 1 237 ? -6.714 1.353 17.479 1.00 97.12 237 GLN A C 1
ATOM 1975 O O . GLN A 1 237 ? -7.335 2.294 16.973 1.00 97.12 237 GLN A O 1
ATOM 1980 N N . PRO A 1 238 ? -6.495 1.315 18.808 1.00 97.88 238 PRO A N 1
ATOM 1981 C CA . PRO A 1 238 ? -6.860 2.416 19.690 1.00 97.88 238 PRO A CA 1
ATOM 1982 C C . PRO A 1 238 ? -6.071 3.696 19.422 1.00 97.88 238 PRO A C 1
ATOM 1984 O O . PRO A 1 238 ? -4.864 3.657 19.180 1.00 97.88 238 PRO A O 1
ATOM 1987 N N . SER A 1 239 ? -6.765 4.824 19.551 1.00 96.06 239 SER A N 1
ATOM 1988 C CA . SER A 1 239 ? -6.211 6.185 19.624 1.00 96.06 239 SER A CA 1
ATOM 1989 C C . SER A 1 239 ? -6.186 6.772 21.050 1.00 96.06 239 SER A C 1
ATOM 1991 O O . SER A 1 239 ? -5.697 7.877 21.249 1.00 96.06 239 SER A O 1
ATOM 1993 N N . GLN A 1 240 ? -6.669 6.037 22.057 1.00 96.38 240 GLN A N 1
ATOM 1994 C CA . GLN A 1 240 ? -6.665 6.428 23.471 1.00 96.38 240 GLN A CA 1
ATOM 1995 C C . GLN A 1 240 ? -6.028 5.323 24.313 1.00 96.38 240 GLN A C 1
ATOM 1997 O O . GLN A 1 240 ? -6.292 4.147 24.072 1.00 96.38 240 GLN A O 1
ATOM 2002 N N . PHE A 1 241 ? -5.210 5.692 25.310 1.00 96.25 241 PHE A N 1
ATOM 2003 C CA . PHE A 1 241 ? -4.419 4.735 26.101 1.00 96.25 241 PHE A CA 1
ATOM 2004 C C . PHE A 1 241 ? -4.822 4.579 27.579 1.00 96.25 241 PHE A C 1
ATOM 2006 O O . PHE A 1 241 ? -4.239 3.745 28.273 1.00 96.25 241 PHE A O 1
ATOM 2013 N N . TRP A 1 242 ? -5.818 5.326 28.063 1.00 97.56 242 TRP A N 1
ATOM 2014 C CA . TRP A 1 242 ? -6.414 5.157 29.397 1.00 97.56 242 TRP A CA 1
ATOM 2015 C C . TRP A 1 242 ? -7.934 5.173 29.316 1.00 97.56 242 TRP A C 1
ATOM 2017 O O . TRP A 1 242 ? -8.491 5.801 28.428 1.00 97.56 242 TRP A O 1
ATOM 2027 N N . ILE A 1 243 ? -8.617 4.523 30.253 1.00 98.00 243 ILE A N 1
ATOM 2028 C CA . ILE A 1 243 ? -10.077 4.504 30.365 1.00 98.00 243 ILE A CA 1
ATOM 2029 C C . ILE A 1 243 ? -10.487 5.138 31.690 1.00 98.00 243 ILE A C 1
ATOM 2031 O O . ILE A 1 243 ? -9.913 4.830 32.731 1.00 98.00 243 ILE A O 1
ATOM 2035 N N . SER A 1 244 ? -11.495 6.007 31.664 1.00 97.56 244 SER A N 1
ATOM 2036 C CA . SER A 1 244 ? -12.053 6.592 32.885 1.00 97.56 244 SER A CA 1
ATOM 2037 C C . SER A 1 244 ? -12.970 5.578 33.565 1.00 97.56 244 SER A C 1
ATOM 2039 O O . SER A 1 244 ? -13.958 5.143 32.972 1.00 97.56 244 SER A O 1
ATOM 2041 N N . GLU A 1 245 ? -12.682 5.230 34.820 1.00 97.62 245 GLU A N 1
ATOM 2042 C CA . GLU A 1 245 ? -13.510 4.325 35.626 1.00 97.62 245 GLU A CA 1
ATOM 2043 C C . GLU A 1 245 ? -14.943 4.856 35.767 1.00 97.62 245 GLU A C 1
ATOM 2045 O O . GLU A 1 245 ? -15.902 4.091 35.704 1.00 97.62 245 GLU A O 1
ATOM 2050 N N . LYS A 1 246 ? -15.100 6.178 35.901 1.00 96.75 246 LYS A N 1
ATOM 2051 C CA . LYS A 1 246 ? -16.411 6.830 35.975 1.00 96.75 246 LYS A CA 1
ATOM 2052 C C . LYS A 1 246 ? -17.203 6.649 34.684 1.00 96.75 246 LYS A C 1
ATOM 2054 O O . LYS A 1 246 ? -18.299 6.101 34.733 1.00 96.75 246 LYS A O 1
ATOM 2059 N N . LYS A 1 247 ? -16.618 7.007 33.531 1.00 96.38 247 LYS A N 1
ATOM 2060 C CA . LYS A 1 247 ? -17.267 6.806 32.220 1.00 96.38 247 LYS A CA 1
ATOM 2061 C C . LYS A 1 247 ? -17.596 5.329 31.986 1.00 96.38 247 LYS A C 1
ATOM 2063 O O . LYS A 1 247 ? -18.629 5.012 31.402 1.00 96.38 247 LYS A O 1
ATOM 2068 N N . LEU A 1 248 ? -16.728 4.422 32.443 1.00 97.25 248 LEU A N 1
ATOM 2069 C CA . LEU A 1 248 ? -16.952 2.984 32.332 1.00 97.25 248 LEU A CA 1
ATOM 2070 C C . LEU A 1 248 ? -18.151 2.532 33.170 1.00 97.25 248 LEU A C 1
ATOM 2072 O O . LEU A 1 248 ? -19.004 1.824 32.640 1.00 97.25 248 LEU A O 1
ATOM 2076 N N . LYS A 1 249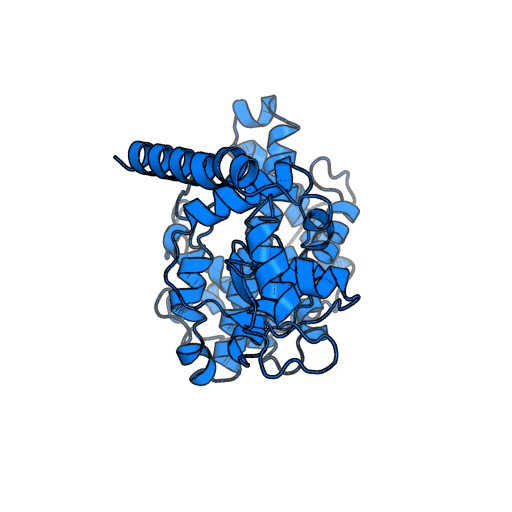 ? -18.256 2.973 34.430 1.00 96.12 249 LYS A N 1
ATOM 2077 C CA . LYS A 1 249 ? -19.420 2.708 35.294 1.00 96.12 249 LYS A CA 1
ATOM 2078 C C . LYS A 1 249 ? -20.708 3.256 34.681 1.00 96.12 249 LYS A C 1
ATOM 2080 O O . LYS A 1 249 ? -21.715 2.551 34.673 1.00 96.12 249 LYS A O 1
ATOM 2085 N N . ASP A 1 250 ? -20.660 4.463 34.120 1.00 95.25 250 ASP A N 1
ATOM 2086 C CA . ASP A 1 250 ? -21.809 5.082 33.456 1.00 95.25 250 ASP A CA 1
ATOM 2087 C C . ASP A 1 250 ? -22.275 4.248 32.255 1.00 95.25 250 ASP A C 1
ATOM 2089 O O . ASP A 1 250 ? -23.471 4.021 32.099 1.00 95.25 250 ASP A O 1
ATOM 2093 N N . ILE A 1 251 ? -21.346 3.731 31.441 1.00 94.44 251 ILE A N 1
ATOM 2094 C CA . ILE A 1 251 ? -21.667 2.829 30.323 1.00 94.44 251 ILE A CA 1
ATOM 2095 C C . ILE A 1 251 ? -22.215 1.491 30.826 1.00 94.44 251 ILE A C 1
ATOM 2097 O O . ILE A 1 251 ? -23.243 1.024 30.343 1.00 94.44 251 ILE A O 1
ATOM 2101 N N . GLN A 1 252 ? -21.570 0.883 31.821 1.00 94.19 252 GLN A N 1
ATOM 2102 C CA . GLN A 1 252 ? -21.991 -0.397 32.396 1.00 94.19 252 GLN A CA 1
ATOM 2103 C C . GLN A 1 252 ? -23.387 -0.340 33.035 1.00 94.19 252 GLN A C 1
ATOM 2105 O O . GLN A 1 252 ? -24.049 -1.370 33.118 1.00 94.19 252 GLN A O 1
ATOM 2110 N N . ALA A 1 253 ? -23.854 0.838 33.459 1.00 93.56 253 ALA A N 1
ATOM 2111 C CA . ALA A 1 253 ? -25.184 1.005 34.039 1.00 93.56 253 ALA A CA 1
ATOM 2112 C C . ALA A 1 253 ? -26.329 0.780 33.033 1.00 93.56 253 ALA A C 1
ATOM 2114 O O . ALA A 1 253 ? -27.427 0.402 33.442 1.00 93.56 253 ALA A O 1
ATOM 2115 N N . TRP A 1 254 ? -26.094 1.009 31.738 1.00 90.12 254 TRP A N 1
ATOM 2116 C CA . TRP A 1 254 ? -27.102 0.831 30.684 1.00 90.12 254 TRP A CA 1
ATOM 2117 C C . TRP A 1 254 ? -26.719 -0.209 29.628 1.00 90.12 254 TRP A C 1
ATOM 2119 O O . TRP A 1 254 ? -27.582 -0.650 28.869 1.00 90.12 254 TRP A O 1
ATOM 2129 N N . PHE A 1 255 ? -25.448 -0.608 29.559 1.00 91.50 255 PHE A N 1
ATOM 2130 C CA . PHE A 1 255 ? -24.975 -1.576 28.583 1.00 91.50 255 PHE A CA 1
ATOM 2131 C C . PHE A 1 255 ? -25.532 -2.975 28.864 1.00 91.50 255 PHE A C 1
ATOM 2133 O O . PHE A 1 255 ? -25.326 -3.545 29.935 1.00 91.50 255 PHE A O 1
ATOM 2140 N N . ASN A 1 256 ? -26.199 -3.548 27.863 1.00 90.00 256 ASN A N 1
ATOM 2141 C CA . ASN A 1 256 ? -26.689 -4.916 27.892 1.00 90.00 256 ASN A CA 1
ATOM 2142 C C . ASN A 1 256 ? -25.987 -5.744 26.798 1.00 90.00 256 ASN A C 1
ATOM 2144 O O . ASN A 1 256 ? -26.244 -5.508 25.617 1.00 90.00 256 ASN A O 1
ATOM 2148 N N . PRO A 1 257 ? -25.145 -6.735 27.144 1.00 89.75 257 PRO A N 1
ATOM 2149 C CA . PRO A 1 257 ? -24.452 -7.558 26.150 1.00 89.75 257 PRO A CA 1
ATOM 2150 C C . PRO A 1 257 ? -25.399 -8.397 25.274 1.00 89.75 257 PRO A C 1
ATOM 2152 O O . PRO A 1 257 ? -25.008 -8.811 24.180 1.00 89.75 257 PRO A O 1
ATOM 2155 N N . ASP A 1 258 ? -26.629 -8.651 25.724 1.00 90.31 258 ASP A N 1
ATOM 2156 C CA . ASP A 1 258 ? -27.618 -9.449 24.992 1.00 90.31 258 ASP A CA 1
ATOM 2157 C C . ASP A 1 258 ? -28.597 -8.594 24.165 1.00 90.31 258 ASP A C 1
ATOM 2159 O O . ASP A 1 258 ? -29.361 -9.139 23.369 1.00 90.31 258 ASP A O 1
ATOM 2163 N N . ASP A 1 259 ? -28.559 -7.260 24.305 1.00 88.50 259 ASP A N 1
ATOM 2164 C CA . ASP A 1 259 ? -29.366 -6.320 23.517 1.00 88.50 259 ASP A CA 1
ATOM 2165 C C . ASP A 1 259 ? -28.555 -5.080 23.109 1.00 88.50 259 ASP A C 1
ATOM 2167 O O . ASP A 1 259 ? -28.399 -4.122 23.868 1.00 88.50 259 ASP A O 1
ATOM 2171 N N . MET A 1 260 ? -28.076 -5.084 21.864 1.00 86.56 260 MET A N 1
ATOM 2172 C CA . MET A 1 260 ? -27.231 -4.020 21.311 1.00 86.56 260 MET A CA 1
ATOM 2173 C C . MET A 1 260 ? -28.027 -2.857 20.698 1.00 86.56 260 MET A C 1
ATOM 2175 O O . MET A 1 260 ? -27.423 -1.965 20.112 1.00 86.56 260 MET A O 1
ATOM 2179 N N . LYS A 1 261 ? -29.365 -2.818 20.811 1.00 84.69 261 LYS A N 1
ATOM 2180 C CA . LYS A 1 261 ? -30.184 -1.756 20.185 1.00 84.69 261 LYS A CA 1
ATOM 2181 C C . LYS A 1 261 ? -29.836 -0.344 20.651 1.00 84.69 261 LYS A C 1
ATOM 2183 O O . L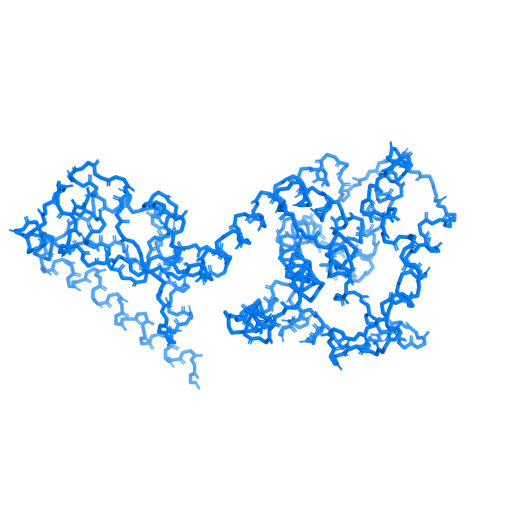YS A 1 261 ? -29.947 0.592 19.870 1.00 84.69 261 LYS A O 1
ATOM 2188 N N . ASN A 1 262 ? -29.434 -0.205 21.913 1.00 84.00 262 ASN A N 1
ATOM 2189 C CA . ASN A 1 262 ? -29.035 1.073 22.507 1.00 84.00 262 ASN A CA 1
ATOM 2190 C C . ASN A 1 262 ? -27.511 1.257 22.527 1.00 84.00 262 ASN A C 1
ATOM 2192 O O . ASN A 1 262 ? -27.015 2.198 23.143 1.00 84.00 262 ASN A O 1
ATOM 2196 N N . PHE A 1 263 ? -26.757 0.341 21.913 1.00 91.31 263 PHE A N 1
ATOM 2197 C CA . PHE A 1 263 ? -25.315 0.472 21.819 1.00 91.31 263 PHE A CA 1
ATOM 2198 C C . PHE A 1 263 ? -24.979 1.442 20.692 1.00 91.31 263 PHE A C 1
ATOM 2200 O O . PHE A 1 263 ? -25.116 1.110 19.515 1.00 91.31 263 PHE A O 1
ATOM 2207 N N . ASP A 1 264 ? -24.538 2.638 21.068 1.00 90.50 264 ASP A N 1
ATOM 2208 C CA . ASP A 1 264 ? -24.035 3.616 20.112 1.00 90.50 264 ASP A CA 1
ATOM 2209 C C . ASP A 1 264 ? -22.765 3.074 19.427 1.00 90.50 264 ASP A C 1
ATOM 2211 O O . ASP A 1 264 ? -21.795 2.755 20.139 1.00 90.50 264 ASP A O 1
ATOM 2215 N N . PRO A 1 265 ? -22.760 2.918 18.086 1.00 92.81 265 PRO A N 1
ATOM 2216 C CA . PRO A 1 265 ? -21.646 2.318 17.373 1.00 92.81 265 PRO A CA 1
ATOM 2217 C C . PRO A 1 265 ? -20.308 2.992 17.678 1.00 92.81 265 PRO A C 1
ATOM 2219 O O . PRO A 1 265 ? -20.220 4.182 17.991 1.00 92.81 265 PRO A O 1
ATOM 2222 N N . ILE A 1 266 ? -19.236 2.213 17.601 1.00 95.81 266 ILE A N 1
ATOM 2223 C CA . ILE A 1 266 ? -17.886 2.753 17.752 1.00 95.81 266 ILE A CA 1
ATOM 2224 C C . ILE A 1 266 ? -17.449 3.345 16.409 1.00 95.81 266 ILE A C 1
ATOM 2226 O O . ILE A 1 266 ? -17.446 2.613 15.415 1.00 95.81 266 ILE A O 1
ATOM 2230 N N . PRO A 1 267 ? -17.086 4.637 16.358 1.00 93.38 267 PRO A N 1
ATOM 2231 C CA . PRO A 1 267 ? -16.612 5.258 15.135 1.00 93.38 267 PRO A CA 1
ATOM 2232 C C . PRO A 1 267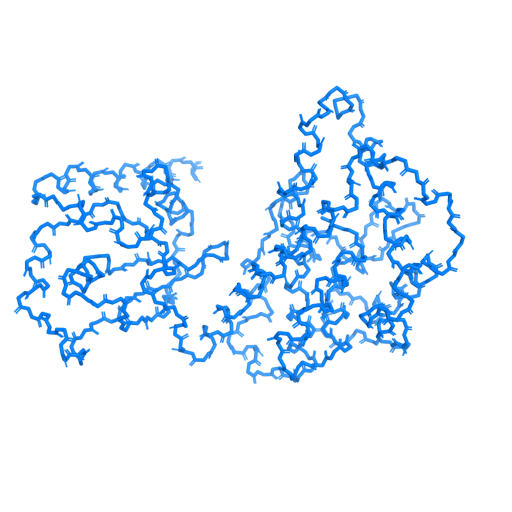 ? -15.190 4.788 14.801 1.00 93.38 267 PRO A C 1
ATOM 2234 O O . PRO A 1 267 ? -14.298 4.736 15.653 1.00 93.38 267 PRO A O 1
ATOM 2237 N N . VAL A 1 268 ? -15.003 4.404 13.542 1.00 91.19 268 VAL A N 1
ATOM 2238 C CA . VAL A 1 268 ? -13.767 3.860 12.978 1.00 91.19 268 VAL A CA 1
ATOM 2239 C C . VAL A 1 268 ? -13.385 4.668 11.750 1.00 91.19 268 VAL A C 1
ATOM 2241 O O . VAL A 1 268 ? -14.236 5.033 10.941 1.00 91.19 268 VAL A O 1
ATOM 2244 N N . LYS A 1 269 ? -12.092 4.915 11.569 1.00 86.25 269 LYS A N 1
ATOM 2245 C CA . LYS A 1 269 ? -11.546 5.598 10.398 1.00 86.25 269 LYS A CA 1
ATOM 2246 C C . LYS A 1 269 ? -10.314 4.870 9.889 1.00 86.25 269 LYS A C 1
ATOM 2248 O O . LYS A 1 269 ? -9.503 4.403 10.683 1.00 86.25 269 LYS A O 1
ATOM 2253 N N . MET A 1 270 ? -10.151 4.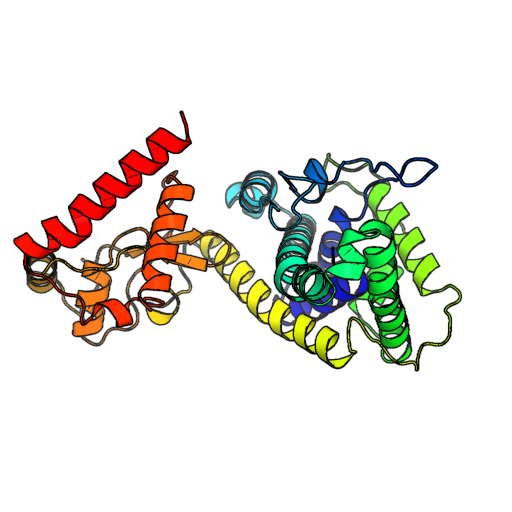798 8.571 1.00 82.75 270 MET A N 1
ATOM 2254 C CA . MET A 1 270 ? -8.903 4.315 7.982 1.00 82.75 270 MET A CA 1
ATOM 2255 C C . MET A 1 270 ? -7.849 5.418 8.068 1.00 82.75 270 MET A C 1
ATOM 2257 O O . MET A 1 270 ? -8.016 6.477 7.469 1.00 82.75 270 MET A O 1
ATOM 2261 N N . LEU A 1 271 ? -6.777 5.167 8.818 1.00 81.62 271 LEU A N 1
ATOM 2262 C CA . LEU A 1 271 ? -5.615 6.043 8.942 1.00 81.62 271 LEU A CA 1
ATOM 2263 C C . LEU A 1 271 ? -4.379 5.286 8.457 1.00 81.62 271 LEU A C 1
ATOM 2265 O O . LEU A 1 271 ? -4.010 4.277 9.055 1.00 81.62 271 LEU A O 1
ATOM 2269 N N . ASP A 1 272 ? -3.755 5.758 7.375 1.00 78.94 272 ASP A N 1
ATOM 2270 C CA . ASP A 1 272 ? -2.551 5.152 6.785 1.00 78.94 272 ASP A CA 1
ATOM 2271 C C . ASP A 1 272 ? -2.703 3.626 6.545 1.00 78.94 272 ASP A C 1
ATOM 2273 O O . ASP A 1 272 ? -1.806 2.827 6.816 1.00 78.94 272 ASP A O 1
ATOM 2277 N N . GLY A 1 273 ? -3.890 3.209 6.082 1.00 72.62 273 GLY A N 1
ATOM 2278 C CA . GLY A 1 273 ? -4.236 1.803 5.826 1.00 72.62 273 GLY A CA 1
ATOM 2279 C C . GLY A 1 273 ? -4.597 0.973 7.066 1.00 72.62 273 GLY A C 1
ATOM 2280 O O . GLY A 1 273 ? -4.803 -0.231 6.947 1.00 72.62 273 GLY A O 1
ATOM 2281 N N . VAL A 1 274 ? -4.709 1.586 8.249 1.00 82.81 274 VAL A N 1
ATOM 2282 C CA . VAL A 1 274 ? -5.062 0.911 9.509 1.00 82.81 274 VAL A CA 1
ATOM 2283 C C . VAL A 1 274 ? -6.436 1.376 10.004 1.00 82.81 274 VAL A C 1
ATOM 2285 O O . VAL A 1 274 ? -6.675 2.584 10.041 1.00 82.81 274 VAL A O 1
ATOM 2288 N N . PRO A 1 275 ? -7.337 0.468 10.423 1.00 87.81 275 PRO A N 1
ATOM 2289 C CA . PRO A 1 275 ? -8.605 0.859 11.025 1.00 87.81 275 PRO A CA 1
ATOM 2290 C C . PRO A 1 275 ? -8.387 1.353 12.455 1.00 87.81 275 PRO A C 1
ATOM 2292 O O . PRO A 1 275 ? -8.055 0.596 13.364 1.00 87.81 275 PRO A O 1
ATOM 2295 N N . VAL A 1 276 ? -8.556 2.653 12.658 1.00 93.50 276 VAL A N 1
ATOM 2296 C CA . VAL A 1 276 ? -8.372 3.324 13.944 1.00 93.50 276 VAL A CA 1
ATOM 2297 C C . VAL A 1 276 ? -9.732 3.656 14.527 1.00 93.50 276 VAL A C 1
ATOM 2299 O O . VAL A 1 276 ? -10.563 4.261 13.854 1.00 93.50 276 VAL A O 1
ATOM 2302 N N . MET A 1 277 ? -9.955 3.307 15.792 1.00 95.06 277 MET A N 1
ATOM 2303 C CA . MET A 1 277 ? -11.119 3.820 16.511 1.00 95.06 277 MET A CA 1
ATOM 2304 C C . MET A 1 277 ? -10.870 5.271 16.922 1.00 95.06 277 MET A C 1
ATOM 2306 O O . MET A 1 277 ? -9.888 5.574 17.610 1.00 95.06 277 MET A O 1
ATOM 2310 N N . THR A 1 278 ? -11.728 6.176 16.468 1.00 93.50 278 THR A N 1
ATOM 2311 C CA . THR A 1 278 ? -11.590 7.621 16.694 1.00 93.50 278 THR A CA 1
ATOM 2312 C C . THR A 1 278 ? -12.205 8.054 18.024 1.00 93.50 278 THR A C 1
ATOM 2314 O O . THR A 1 278 ? -11.695 8.956 18.677 1.00 93.50 278 THR A O 1
ATOM 2317 N N . ASP A 1 279 ? -13.223 7.328 18.482 1.00 93.88 279 ASP A N 1
ATOM 2318 C CA . ASP A 1 279 ? -13.865 7.463 19.791 1.00 93.88 279 ASP A CA 1
ATOM 2319 C C . ASP A 1 279 ? -14.422 6.088 20.229 1.00 93.88 279 ASP A C 1
ATOM 2321 O O . ASP A 1 279 ? -14.207 5.065 19.576 1.00 93.88 279 ASP A O 1
ATOM 2325 N N . GLY A 1 280 ? -15.131 6.021 21.354 1.00 95.75 280 GLY A N 1
ATOM 2326 C CA . GLY A 1 280 ? -15.833 4.826 21.813 1.00 95.75 280 GLY A CA 1
ATOM 2327 C C . GLY A 1 280 ? -14.962 3.834 22.587 1.00 95.75 280 GLY A C 1
ATOM 2328 O O . GLY A 1 280 ? -15.426 2.736 22.886 1.00 95.75 280 GLY A O 1
ATOM 2329 N N . HIS A 1 281 ? -13.737 4.192 22.993 1.00 97.75 281 HIS A N 1
ATOM 2330 C CA . HIS A 1 281 ? -12.804 3.296 23.708 1.00 97.75 281 HIS A CA 1
ATOM 2331 C C . HIS A 1 281 ? -13.372 2.761 25.018 1.00 97.75 281 HIS A C 1
ATOM 2333 O O . HIS A 1 281 ? -13.201 1.588 25.342 1.00 97.75 281 HIS A O 1
ATOM 2339 N N . THR A 1 282 ? -14.119 3.588 25.752 1.00 97.31 282 THR A N 1
ATOM 2340 C CA . THR A 1 282 ? -14.775 3.136 26.989 1.00 97.31 282 THR A CA 1
ATOM 2341 C C . THR A 1 282 ? -15.919 2.157 26.689 1.00 97.31 282 THR A C 1
ATOM 2343 O O . THR A 1 282 ? -16.093 1.187 27.425 1.00 97.31 282 THR A O 1
ATOM 2346 N N . ARG A 1 283 ? -16.650 2.342 25.574 1.00 96.94 283 ARG A N 1
ATOM 2347 C CA . ARG A 1 283 ? -17.684 1.394 25.113 1.00 96.94 283 ARG A CA 1
ATOM 2348 C C . ARG A 1 283 ? -17.061 0.070 24.661 1.00 96.94 283 ARG A C 1
ATOM 2350 O O . ARG A 1 283 ? -17.567 -0.983 25.041 1.00 96.94 283 ARG A O 1
ATOM 2357 N N . ALA A 1 284 ? -15.937 0.111 23.939 1.00 97.38 284 ALA A N 1
ATOM 2358 C CA . ALA A 1 284 ? -15.174 -1.086 23.575 1.00 97.38 284 ALA A CA 1
ATOM 2359 C C . ALA A 1 284 ? -14.756 -1.881 24.816 1.00 97.38 284 ALA A C 1
ATOM 2361 O O . ALA A 1 284 ? -14.991 -3.085 24.887 1.00 97.38 284 ALA A O 1
ATOM 2362 N N . VAL A 1 285 ? -14.185 -1.211 25.823 1.00 97.75 285 VAL A N 1
ATOM 2363 C CA . VAL A 1 285 ? -13.750 -1.876 27.059 1.00 97.75 285 VAL A CA 1
ATOM 2364 C C . VAL A 1 285 ? -14.930 -2.435 27.852 1.00 97.75 285 VAL A C 1
ATOM 2366 O O . VAL A 1 285 ? -14.840 -3.563 28.334 1.00 97.75 285 VAL A O 1
ATOM 2369 N N . ALA A 1 286 ? -16.057 -1.723 27.933 1.00 96.75 286 ALA A N 1
ATOM 2370 C CA . ALA A 1 286 ? -17.274 -2.253 28.549 1.00 96.75 286 ALA A CA 1
ATOM 2371 C C . ALA A 1 286 ? -17.762 -3.541 27.858 1.00 96.75 286 ALA A C 1
ATOM 2373 O O . ALA A 1 286 ? -18.085 -4.518 28.534 1.00 96.75 286 ALA A O 1
ATOM 2374 N N . ALA A 1 287 ? -17.762 -3.568 26.521 1.00 96.44 287 ALA A N 1
ATOM 2375 C CA . ALA A 1 287 ? -18.158 -4.735 25.739 1.00 96.44 287 ALA A CA 1
ATOM 2376 C C . ALA A 1 287 ? -17.202 -5.924 25.918 1.00 96.44 287 ALA A C 1
ATOM 2378 O O . ALA A 1 287 ? -17.654 -7.050 26.137 1.00 96.44 287 ALA A O 1
ATOM 2379 N N . LEU A 1 288 ? -15.890 -5.671 25.908 1.00 96.88 288 LEU A N 1
ATOM 2380 C CA . LEU A 1 288 ? -14.868 -6.693 26.142 1.00 96.88 288 LEU A CA 1
ATOM 2381 C C . LEU A 1 288 ? -14.974 -7.304 27.541 1.00 96.88 288 LEU A C 1
ATOM 2383 O O . LEU A 1 288 ? -14.901 -8.523 27.682 1.00 96.88 288 LEU A O 1
ATOM 2387 N N . LEU A 1 289 ? -15.201 -6.477 28.567 1.00 96.06 289 LEU A N 1
ATOM 2388 C CA . LEU A 1 289 ? -15.427 -6.942 29.940 1.00 96.06 289 LEU A CA 1
ATOM 2389 C C . LEU A 1 289 ? -16.685 -7.814 30.066 1.00 96.06 289 LEU A C 1
ATOM 2391 O O . LEU A 1 289 ? -16.731 -8.693 30.922 1.00 96.06 289 LEU A O 1
ATOM 2395 N N . ALA A 1 290 ? -17.679 -7.614 29.198 1.00 94.75 290 ALA A N 1
ATOM 2396 C CA . ALA A 1 290 ? -18.867 -8.461 29.103 1.00 94.75 290 ALA A CA 1
ATOM 2397 C C . ALA A 1 290 ? -18.702 -9.665 28.151 1.00 94.75 290 ALA A C 1
ATOM 2399 O O . ALA A 1 290 ? -19.680 -10.347 27.845 1.00 94.75 290 ALA A O 1
ATOM 2400 N N . GLY A 1 291 ? -17.487 -9.931 27.660 1.00 94.69 291 GLY A N 1
ATOM 2401 C CA . GLY A 1 291 ? -17.181 -11.076 26.801 1.00 94.69 291 GLY A CA 1
ATOM 2402 C C . GLY A 1 291 ? -17.596 -10.920 25.335 1.00 94.69 291 GLY A C 1
ATOM 2403 O O . GLY A 1 291 ? -17.688 -11.921 24.625 1.00 94.69 291 GLY A O 1
ATOM 2404 N N . LYS A 1 292 ? -17.856 -9.696 24.855 1.00 93.44 292 LYS A N 1
ATOM 2405 C CA . LYS A 1 292 ? -18.176 -9.427 23.445 1.00 93.44 292 LYS A CA 1
ATOM 2406 C C . LYS A 1 292 ? -16.921 -8.990 22.691 1.00 93.44 292 LYS A C 1
ATOM 2408 O O . LYS A 1 292 ? -16.324 -7.970 23.015 1.00 93.44 292 LYS A O 1
ATOM 2413 N N . SER A 1 293 ? -16.546 -9.747 21.662 1.00 87.31 293 SER A N 1
ATOM 2414 C CA . SER A 1 293 ? -15.475 -9.396 20.713 1.00 87.31 293 SER A CA 1
ATOM 2415 C C . SER A 1 293 ? -15.979 -8.608 19.498 1.00 87.31 293 SER A C 1
ATOM 2417 O O . SER A 1 293 ? -15.188 -7.981 18.798 1.00 87.31 293 SER A O 1
ATOM 2419 N N . SER A 1 294 ? -17.294 -8.614 19.266 1.00 88.00 294 SER A N 1
ATOM 2420 C CA . SER A 1 294 ? -17.959 -7.906 18.174 1.00 88.00 294 SER A CA 1
ATOM 2421 C C . SER A 1 294 ? -18.998 -6.949 18.740 1.00 88.00 294 SER A C 1
ATOM 2423 O O . SER A 1 294 ? -19.828 -7.337 19.565 1.00 88.00 294 SER A O 1
ATOM 2425 N N . VAL A 1 295 ? -18.965 -5.707 18.271 1.00 92.81 295 VAL A N 1
ATOM 2426 C CA . VAL A 1 295 ? -19.927 -4.652 18.607 1.00 92.81 295 VAL A CA 1
ATOM 2427 C C . VAL A 1 295 ? -20.300 -3.887 17.338 1.00 92.81 295 VAL A C 1
ATOM 2429 O O . VAL A 1 295 ? -19.551 -3.960 16.367 1.00 92.81 295 VAL A O 1
ATOM 2432 N N . PRO A 1 296 ? -21.427 -3.157 17.314 1.00 91.69 296 PRO A N 1
ATOM 2433 C CA . PRO A 1 296 ? -21.713 -2.220 16.240 1.00 91.69 296 PRO A CA 1
ATOM 2434 C C . PRO A 1 296 ? -20.566 -1.220 16.070 1.00 91.69 296 PRO A C 1
ATOM 2436 O O . PRO A 1 296 ? -20.139 -0.573 17.030 1.00 91.69 296 PRO A O 1
ATOM 2439 N N . LEU A 1 297 ? -20.089 -1.095 14.840 1.00 91.88 297 LEU A N 1
ATOM 2440 C CA . LEU A 1 297 ? -19.088 -0.123 14.428 1.00 91.88 297 LEU A CA 1
ATOM 2441 C C . LEU A 1 297 ? -19.698 0.763 13.334 1.00 91.88 297 LEU A C 1
ATOM 2443 O O . LEU A 1 297 ? -20.597 0.330 12.613 1.00 91.88 297 LEU A O 1
ATOM 2447 N N . THR A 1 298 ? -19.218 1.996 13.211 1.00 89.75 298 THR A N 1
ATOM 2448 C CA . THR A 1 298 ? -19.618 2.922 12.142 1.00 89.75 298 THR A CA 1
ATOM 2449 C C . THR A 1 298 ? -18.403 3.641 11.574 1.00 89.75 298 THR A C 1
ATOM 2451 O O . THR A 1 298 ? -17.393 3.790 12.256 1.00 89.75 298 THR A O 1
ATOM 2454 N N . TRP A 1 299 ? -18.486 4.104 10.332 1.00 83.31 299 TRP A N 1
ATOM 2455 C CA . TRP A 1 299 ? -17.426 4.910 9.736 1.00 83.31 299 TRP A CA 1
ATOM 2456 C C . TRP A 1 299 ? -17.483 6.349 10.241 1.00 83.31 299 TRP A C 1
ATOM 2458 O O . TRP A 1 299 ? -18.524 7.003 10.161 1.00 83.31 299 TRP A O 1
ATOM 2468 N N . ASP A 1 300 ? -16.350 6.851 10.720 1.00 86.06 300 ASP A N 1
ATOM 2469 C CA . ASP A 1 300 ? -16.196 8.235 11.143 1.00 86.06 300 ASP A CA 1
ATOM 2470 C C . ASP A 1 300 ? -16.013 9.158 9.928 1.00 86.06 300 ASP A C 1
ATOM 2472 O O . ASP A 1 300 ? -14.973 9.163 9.247 1.00 86.06 300 ASP A O 1
ATOM 2476 N N . ARG A 1 301 ? -17.057 9.946 9.659 1.00 74.38 301 ARG A N 1
ATOM 2477 C CA . ARG A 1 301 ? -17.146 10.860 8.516 1.00 74.38 301 ARG A CA 1
ATOM 2478 C C . ARG A 1 301 ? -16.643 12.270 8.829 1.00 74.38 301 ARG A C 1
ATOM 2480 O O . ARG A 1 301 ? -16.591 13.082 7.908 1.00 74.38 301 ARG A O 1
ATOM 2487 N N . ASP A 1 302 ? -16.246 12.558 10.067 1.00 75.19 302 ASP A N 1
ATOM 2488 C CA . ASP A 1 302 ? -15.793 13.894 10.436 1.00 75.19 302 ASP A CA 1
ATOM 2489 C C . ASP A 1 302 ? -14.434 14.204 9.789 1.00 75.19 302 ASP A C 1
ATOM 2491 O O . ASP A 1 302 ? -13.564 13.332 9.653 1.00 75.19 302 ASP A O 1
ATOM 2495 N N . ASP A 1 303 ? -14.241 15.455 9.361 1.00 67.38 303 ASP A N 1
ATOM 2496 C CA . ASP A 1 303 ? -12.950 15.943 8.861 1.00 67.38 303 ASP A CA 1
ATOM 2497 C C . ASP A 1 303 ? -12.006 16.165 10.049 1.00 67.38 303 ASP A C 1
ATOM 2499 O O . ASP A 1 303 ? -11.912 17.244 10.639 1.00 67.38 303 ASP A O 1
ATOM 2503 N N . LEU A 1 304 ? -11.396 15.068 10.485 1.00 66.31 304 LEU A N 1
ATOM 2504 C CA . LEU A 1 304 ? -10.568 15.010 11.677 1.00 66.31 304 LEU A CA 1
ATOM 2505 C C . LEU A 1 304 ? -9.139 15.469 11.377 1.00 66.31 304 LEU A C 1
ATOM 2507 O O . LEU A 1 304 ? -8.586 15.219 10.308 1.00 66.31 304 LEU A O 1
ATOM 2511 N N . GLY A 1 305 ? -8.497 16.091 12.369 1.00 69.56 305 GLY A N 1
ATOM 2512 C CA . GLY A 1 305 ? -7.084 16.452 12.292 1.00 69.56 305 GLY A CA 1
ATOM 2513 C C . GLY A 1 305 ? -6.199 15.207 12.215 1.00 69.56 305 GLY A C 1
ATOM 2514 O O . GLY A 1 305 ? -5.825 14.657 13.245 1.00 69.56 305 GLY A O 1
ATOM 2515 N N . TRP A 1 306 ? -5.845 14.780 11.004 1.00 73.00 306 TRP A N 1
ATOM 2516 C CA . TRP A 1 306 ? -5.086 13.552 10.735 1.00 73.00 306 TRP A CA 1
ATOM 2517 C C . TRP A 1 306 ? -3.798 13.435 11.549 1.00 73.00 306 TRP A C 1
ATOM 2519 O O . TRP A 1 306 ? -3.524 12.391 12.136 1.00 73.00 306 TRP A O 1
ATOM 2529 N N . ASP A 1 307 ? -3.051 14.530 11.664 1.00 81.12 307 ASP A N 1
ATOM 2530 C CA . ASP A 1 307 ? -1.802 14.549 12.427 1.00 81.12 307 ASP A CA 1
ATOM 2531 C C . ASP A 1 307 ? -2.034 14.278 13.923 1.00 81.12 307 ASP A C 1
ATOM 2533 O O . ASP A 1 307 ? -1.200 13.650 14.569 1.00 81.12 307 ASP A O 1
ATOM 2537 N N . LEU A 1 308 ? -3.184 14.696 14.469 1.00 83.81 308 LEU A N 1
ATOM 2538 C CA . LEU A 1 308 ? -3.534 14.458 15.871 1.00 83.81 308 LEU A CA 1
ATOM 2539 C C . LEU A 1 308 ? -3.731 12.962 16.116 1.00 83.81 308 LEU A C 1
ATOM 2541 O O . LEU A 1 308 ? -3.171 12.398 17.051 1.00 83.81 308 LEU A O 1
ATOM 2545 N N . TYR A 1 309 ? -4.496 12.305 15.242 1.00 88.62 309 TYR A N 1
ATOM 2546 C CA . TYR A 1 309 ? -4.735 10.870 15.352 1.00 88.62 309 TYR A CA 1
ATOM 2547 C C . TYR A 1 309 ? -3.472 10.049 15.090 1.00 88.62 309 TYR A C 1
ATOM 2549 O O . TYR A 1 309 ? -3.281 9.034 15.760 1.00 88.62 309 TYR A O 1
ATOM 2557 N N . ARG A 1 310 ? -2.578 10.493 14.195 1.00 90.31 310 ARG A N 1
ATOM 2558 C CA . ARG A 1 310 ? -1.263 9.857 14.004 1.00 90.31 310 ARG A CA 1
ATOM 2559 C C . ARG A 1 310 ? -0.438 9.876 15.288 1.00 90.31 310 ARG A C 1
ATOM 2561 O O . ARG A 1 310 ? 0.068 8.825 15.680 1.00 90.31 310 ARG A O 1
ATOM 2568 N N . GLU A 1 311 ? -0.355 11.013 15.981 1.00 91.44 311 GLU A N 1
ATOM 2569 C CA . GLU A 1 311 ? 0.371 11.097 17.257 1.00 91.44 311 GLU A CA 1
ATOM 2570 C C . GLU A 1 311 ? -0.311 10.285 18.371 1.00 91.44 311 GLU A C 1
ATOM 2572 O O . GLU A 1 311 ? 0.365 9.562 19.104 1.00 91.44 311 GLU A O 1
ATOM 2577 N N . CYS A 1 312 ? -1.645 10.291 18.446 1.00 93.75 312 CYS A N 1
ATOM 2578 C CA . CYS A 1 312 ? -2.403 9.431 19.360 1.00 93.75 312 CYS A CA 1
ATOM 2579 C C . CYS A 1 312 ? -2.120 7.934 19.146 1.00 93.75 312 CYS A C 1
ATOM 2581 O O . CYS A 1 312 ? -1.826 7.199 20.095 1.00 93.75 312 CYS A O 1
ATOM 2583 N N . VAL A 1 313 ? -2.183 7.467 17.895 1.00 94.75 313 VAL A N 1
ATOM 2584 C CA . VAL A 1 313 ? -1.926 6.065 17.529 1.00 94.75 313 VAL A CA 1
ATOM 2585 C C . VAL A 1 313 ? -0.475 5.687 17.807 1.00 94.75 313 VAL A C 1
ATOM 2587 O O . VAL A 1 313 ? -0.207 4.622 18.367 1.00 94.75 313 VAL A O 1
ATOM 2590 N N . LYS A 1 314 ? 0.471 6.566 17.473 1.00 94.56 314 LYS A N 1
ATOM 2591 C CA . LYS A 1 314 ? 1.890 6.384 17.787 1.00 94.56 314 LYS A CA 1
ATOM 2592 C C . LYS A 1 314 ? 2.116 6.250 19.294 1.00 94.56 314 LYS A C 1
ATOM 2594 O O . LYS A 1 314 ? 2.728 5.274 19.723 1.00 94.56 314 LYS A O 1
ATOM 2599 N N . ALA A 1 315 ? 1.537 7.138 20.103 1.00 95.62 315 ALA A N 1
ATOM 2600 C CA . ALA A 1 315 ? 1.632 7.078 21.561 1.00 95.62 315 ALA A CA 1
ATOM 2601 C C . ALA A 1 315 ? 1.034 5.784 22.144 1.00 95.62 315 ALA A C 1
ATOM 2603 O O . ALA A 1 315 ? 1.573 5.241 23.116 1.00 95.62 315 ALA A O 1
ATOM 2604 N N . CYS A 1 316 ? -0.050 5.268 21.552 1.00 97.31 316 CYS A N 1
ATOM 2605 C CA . CYS A 1 316 ? -0.620 3.966 21.904 1.00 97.31 316 CYS A CA 1
ATOM 2606 C C . CYS A 1 316 ? 0.355 2.823 21.586 1.00 97.31 316 CYS A C 1
ATOM 2608 O O . CYS A 1 316 ? 0.660 2.011 22.463 1.00 97.31 316 CYS A O 1
ATOM 2610 N N . ARG A 1 317 ? 0.910 2.789 20.370 1.00 95.62 317 ARG A N 1
ATOM 2611 C CA . ARG A 1 317 ? 1.863 1.753 19.937 1.00 95.62 317 ARG A CA 1
ATOM 2612 C C . ARG A 1 317 ? 3.133 1.730 20.783 1.00 95.62 317 ARG A C 1
ATOM 2614 O O . ARG A 1 317 ? 3.544 0.658 21.212 1.00 95.62 317 ARG A O 1
ATOM 2621 N N . GLU A 1 318 ? 3.693 2.891 21.119 1.00 96.31 318 GLU A N 1
ATOM 2622 C CA . GLU A 1 318 ? 4.842 3.017 22.036 1.00 96.31 318 GLU A CA 1
ATOM 2623 C C . GLU A 1 318 ? 4.560 2.435 23.432 1.00 96.31 318 GLU A C 1
ATOM 2625 O O . GLU A 1 318 ? 5.471 2.011 24.141 1.00 96.31 318 GLU A O 1
ATOM 2630 N N . ARG A 1 319 ? 3.284 2.385 23.833 1.00 96.75 319 ARG A N 1
ATOM 2631 C CA . ARG A 1 319 ? 2.820 1.813 25.105 1.00 96.75 319 ARG A CA 1
ATOM 2632 C C . ARG A 1 319 ? 2.380 0.354 24.979 1.00 96.75 319 ARG A C 1
ATOM 2634 O O . ARG A 1 319 ? 1.822 -0.169 25.945 1.00 96.75 319 ARG A O 1
ATOM 2641 N N . ASN A 1 320 ? 2.640 -0.295 23.842 1.00 96.38 320 ASN A N 1
ATOM 2642 C CA . ASN A 1 320 ? 2.168 -1.640 23.495 1.00 96.38 320 ASN A CA 1
ATOM 2643 C C . ASN A 1 320 ? 0.637 -1.764 23.529 1.00 96.38 320 ASN A C 1
ATOM 2645 O O . ASN A 1 320 ? 0.097 -2.742 24.037 1.00 96.38 320 ASN A O 1
ATOM 2649 N N . ILE A 1 321 ? -0.061 -0.741 23.034 1.00 97.62 321 ILE A N 1
ATOM 2650 C CA . ILE A 1 321 ? -1.512 -0.752 22.835 1.00 97.62 321 ILE A CA 1
ATOM 2651 C C . ILE A 1 321 ? -1.750 -0.832 21.334 1.00 97.62 321 ILE A C 1
ATOM 2653 O O . ILE A 1 321 ? -1.631 0.154 20.602 1.00 97.62 321 ILE A O 1
ATOM 2657 N N . THR A 1 322 ? -2.044 -2.042 20.886 1.00 95.62 322 THR A N 1
ATOM 2658 C CA . THR A 1 322 ? -2.208 -2.392 19.471 1.00 95.62 322 THR A CA 1
ATOM 2659 C C . THR A 1 322 ? -3.642 -2.775 19.135 1.00 95.62 322 THR A C 1
ATOM 2661 O O . THR A 1 322 ? -4.024 -2.698 17.975 1.00 95.62 322 THR A O 1
ATOM 2664 N N . LYS A 1 323 ? -4.441 -3.120 20.152 1.00 96.81 323 LYS A N 1
ATOM 2665 C CA . LYS A 1 323 ? -5.854 -3.490 20.033 1.00 96.81 323 LYS A CA 1
ATOM 2666 C C . LYS A 1 323 ? -6.648 -3.095 21.286 1.00 96.81 323 LYS A C 1
ATOM 2668 O O . LYS A 1 323 ? -6.047 -2.867 22.340 1.00 96.81 323 LYS A O 1
ATOM 2673 N N . PRO A 1 324 ? -7.990 -3.027 21.247 1.00 97.69 324 PRO A N 1
ATOM 2674 C CA . PRO A 1 324 ? -8.809 -2.550 22.360 1.00 97.69 324 PRO A CA 1
ATOM 2675 C C . PRO A 1 324 ? -8.723 -3.446 23.604 1.00 97.69 324 PRO A C 1
ATOM 2677 O O . PRO A 1 324 ? -8.912 -2.968 24.720 1.00 97.69 324 PRO A O 1
ATOM 2680 N N . GLN A 1 325 ? -8.367 -4.727 23.456 1.00 97.06 325 GLN A N 1
ATOM 2681 C CA . GLN A 1 325 ? -8.108 -5.638 24.578 1.00 97.06 325 GLN A CA 1
ATOM 2682 C C . GLN A 1 325 ? -6.960 -5.150 25.473 1.00 97.06 325 GLN A C 1
ATOM 2684 O O . GLN A 1 325 ? -6.999 -5.363 26.685 1.00 97.06 325 GLN A O 1
ATOM 2689 N N . ASP A 1 326 ? -5.986 -4.428 24.912 1.00 97.62 326 ASP A N 1
ATOM 2690 C CA . ASP A 1 326 ? -4.850 -3.881 25.662 1.00 97.62 326 ASP A CA 1
ATOM 2691 C C . ASP A 1 326 ? -5.274 -2.740 26.617 1.00 97.62 326 ASP A C 1
ATOM 2693 O O . ASP A 1 326 ? -4.507 -2.341 27.500 1.00 97.62 326 ASP A O 1
ATOM 2697 N N . LEU A 1 327 ? -6.507 -2.229 26.475 1.00 97.44 327 LEU A N 1
ATOM 2698 C CA . LEU A 1 327 ? -7.098 -1.191 27.326 1.00 97.44 327 LEU A CA 1
ATOM 2699 C C . LEU A 1 327 ? -7.846 -1.740 28.546 1.00 97.44 327 LEU A C 1
ATOM 2701 O O . LEU A 1 327 ? -8.094 -0.988 29.487 1.00 97.44 327 LEU A O 1
ATOM 2705 N N . VAL A 1 328 ? -8.186 -3.034 28.571 1.00 96.56 328 VAL A N 1
ATOM 2706 C CA . VAL A 1 328 ? -8.998 -3.638 29.647 1.00 96.56 328 VAL A CA 1
ATOM 2707 C C . VAL A 1 328 ? -8.337 -3.478 31.022 1.00 96.56 328 VAL A C 1
ATOM 2709 O O . VAL A 1 328 ? -9.020 -3.271 32.019 1.00 96.56 328 VAL A O 1
ATOM 2712 N N . ASN A 1 329 ? -7.002 -3.488 31.071 1.00 94.19 329 ASN A N 1
ATOM 2713 C CA . ASN A 1 329 ? -6.221 -3.313 32.301 1.00 94.19 329 ASN A CA 1
ATOM 2714 C C . ASN A 1 329 ? -5.730 -1.868 32.515 1.00 94.19 329 ASN A C 1
ATOM 2716 O O . ASN A 1 329 ? -4.804 -1.636 33.290 1.00 94.19 329 ASN A O 1
ATOM 2720 N N . ARG A 1 330 ? -6.308 -0.891 31.807 1.00 97.06 330 ARG A N 1
ATOM 2721 C CA . ARG A 1 330 ? -5.877 0.517 31.802 1.00 97.06 330 ARG A CA 1
ATOM 2722 C C . ARG A 1 330 ? -6.998 1.453 32.242 1.00 97.06 330 ARG A C 1
ATOM 2724 O O . ARG A 1 330 ? -7.268 2.464 31.600 1.00 97.06 330 ARG A O 1
ATOM 2731 N N . ILE A 1 331 ? -7.661 1.100 33.337 1.00 97.62 331 ILE A N 1
ATOM 2732 C CA . ILE A 1 331 ? -8.774 1.861 33.910 1.00 97.62 331 ILE A CA 1
ATOM 2733 C C . ILE A 1 331 ? -8.248 2.695 35.081 1.00 97.62 331 ILE A C 1
ATOM 2735 O O . ILE A 1 331 ? -7.586 2.164 35.969 1.00 97.62 331 ILE A O 1
ATOM 2739 N N . LEU A 1 332 ? -8.533 3.995 35.066 1.00 97.06 332 LEU A N 1
ATOM 2740 C CA . LEU A 1 332 ? -8.063 4.972 36.046 1.00 97.06 332 LEU A CA 1
ATOM 2741 C C . LEU A 1 332 ? -9.227 5.639 36.773 1.00 97.06 332 LEU A C 1
ATOM 2743 O O . LEU A 1 332 ? -10.305 5.815 36.200 1.00 97.06 332 LEU A O 1
ATOM 2747 N N . SER A 1 333 ? -8.980 6.074 38.011 1.00 97.06 333 SER A N 1
ATOM 2748 C CA . SER A 1 333 ? -9.888 6.984 38.719 1.00 97.06 333 SER A CA 1
ATOM 2749 C C . SER A 1 333 ? -10.108 8.280 37.921 1.00 97.06 333 SER A C 1
ATOM 2751 O O . SER A 1 333 ? -9.332 8.606 37.025 1.00 97.06 333 SER A O 1
ATOM 2753 N N . GLU A 1 334 ? -11.177 9.028 38.212 1.00 94.44 334 GLU A N 1
ATOM 2754 C CA . GLU A 1 334 ? -11.472 10.280 37.490 1.00 94.44 334 GLU A CA 1
ATOM 2755 C C . GLU A 1 334 ? -10.316 11.293 37.585 1.00 94.44 334 GLU A C 1
ATOM 2757 O O . GLU A 1 334 ? -9.952 11.892 36.577 1.00 94.44 334 GLU A O 1
ATOM 2762 N N . GLU A 1 335 ? -9.699 11.414 38.762 1.00 94.88 335 GLU A N 1
ATOM 2763 C CA . GLU A 1 335 ? -8.548 12.291 39.007 1.00 94.88 335 GLU A CA 1
ATOM 2764 C C . GLU A 1 335 ? -7.327 11.864 38.181 1.00 94.88 335 GLU A C 1
ATOM 2766 O O . GLU A 1 335 ? -6.791 12.651 37.405 1.00 94.88 335 GLU A O 1
ATOM 2771 N N . GLU A 1 336 ? -6.941 10.588 38.246 1.00 95.81 336 GLU A N 1
ATOM 2772 C CA . GLU A 1 336 ? -5.800 10.089 37.474 1.00 95.81 336 GLU A CA 1
ATOM 2773 C C . GLU A 1 336 ? -6.045 10.112 35.964 1.00 95.81 336 GLU A C 1
ATOM 2775 O O . GLU A 1 336 ? -5.104 10.292 35.194 1.00 95.81 336 GLU A O 1
ATOM 2780 N N . TYR A 1 337 ? -7.284 9.885 35.520 1.00 95.00 337 TYR A N 1
ATOM 2781 C CA . TYR A 1 337 ? -7.641 9.980 34.108 1.00 95.00 337 TYR A CA 1
ATOM 2782 C C . TYR A 1 337 ? -7.451 11.411 33.611 1.00 95.00 337 TYR A C 1
ATOM 2784 O O . TYR A 1 337 ? -6.834 11.613 32.567 1.00 95.00 337 TYR A O 1
ATOM 2792 N N . HIS A 1 338 ? -7.916 12.397 34.379 1.00 92.88 338 HIS A N 1
ATOM 2793 C CA . HIS A 1 338 ? -7.708 13.799 34.049 1.00 92.88 338 HIS A CA 1
ATOM 2794 C C . HIS A 1 338 ? -6.212 14.131 33.941 1.00 92.88 338 HIS A C 1
ATOM 2796 O O . HIS A 1 338 ? -5.755 14.678 32.939 1.00 92.88 338 HIS A O 1
ATOM 2802 N N . GLU A 1 339 ? -5.419 13.705 34.924 1.00 94.56 339 GLU A N 1
ATOM 2803 C CA . GLU A 1 339 ? -3.978 13.959 34.936 1.00 94.56 339 GLU A CA 1
ATOM 2804 C C . GLU A 1 339 ? -3.215 13.259 33.801 1.00 94.56 339 GLU A C 1
ATOM 2806 O O . GLU A 1 339 ? -2.293 13.832 33.221 1.00 94.56 339 GLU A O 1
ATOM 2811 N N . LYS A 1 340 ? -3.551 11.999 33.501 1.00 93.44 340 LYS A N 1
ATOM 2812 C CA . LYS A 1 340 ? -2.756 11.147 32.599 1.00 93.44 340 LYS A CA 1
ATOM 2813 C C . LYS A 1 340 ? -3.257 11.134 31.159 1.00 93.44 340 LYS A C 1
ATOM 2815 O O . LYS A 1 340 ? -2.490 10.747 30.276 1.00 93.44 340 LYS A O 1
ATOM 2820 N N . TRP A 1 341 ? -4.519 11.477 30.923 1.00 94.06 341 TRP A N 1
ATOM 2821 C CA . TRP A 1 341 ? -5.121 11.503 29.593 1.00 94.06 341 TRP A CA 1
ATOM 2822 C C . TRP A 1 341 ? -5.488 12.921 29.169 1.00 94.06 341 TRP A C 1
ATOM 2824 O O . TRP A 1 341 ? -4.917 13.392 28.191 1.00 94.06 341 TRP A O 1
ATOM 2834 N N . ASP A 1 342 ? -6.354 13.620 29.910 1.00 90.75 342 ASP A N 1
ATOM 2835 C CA . ASP A 1 342 ? -6.841 14.940 29.476 1.00 90.75 342 ASP A CA 1
ATOM 2836 C C . ASP A 1 342 ? -5.679 15.940 29.334 1.00 90.75 342 ASP A C 1
ATOM 2838 O O . ASP A 1 342 ? -5.499 16.531 28.270 1.00 90.75 342 ASP A O 1
ATOM 2842 N N . LEU A 1 343 ? -4.803 16.041 30.345 1.00 92.31 343 LEU A N 1
ATOM 2843 C CA . LEU A 1 343 ? -3.625 16.920 30.273 1.00 92.31 343 LEU A CA 1
ATOM 2844 C C . LEU A 1 343 ? -2.620 16.501 29.191 1.00 92.31 343 LEU A C 1
ATOM 2846 O O . LEU A 1 343 ? -1.919 17.348 28.633 1.00 92.31 343 LEU A O 1
ATOM 2850 N N . TRP A 1 344 ? -2.523 15.203 28.892 1.00 94.44 344 TRP A N 1
ATOM 2851 C CA . TRP A 1 344 ? -1.668 14.726 27.806 1.00 94.44 344 TRP A CA 1
ATOM 2852 C C . TRP A 1 344 ? -2.225 15.156 26.445 1.00 94.44 344 TRP A C 1
ATOM 2854 O O . TRP A 1 344 ? -1.470 15.655 25.609 1.00 94.44 344 TRP A O 1
ATOM 2864 N N . CYS A 1 345 ? -3.540 15.026 26.243 1.00 89.25 345 CYS A N 1
ATOM 2865 C CA . CYS A 1 345 ? -4.222 15.502 25.044 1.00 89.25 345 CYS A CA 1
ATOM 2866 C C . CYS A 1 345 ? -4.049 17.013 24.861 1.00 89.25 345 CYS A C 1
ATOM 2868 O O . CYS A 1 345 ? -3.674 17.445 23.771 1.00 89.25 345 CYS A O 1
ATOM 2870 N N . ASP A 1 346 ? -4.253 17.798 25.922 1.00 90.06 346 ASP A N 1
ATOM 2871 C CA . ASP A 1 346 ? -4.083 19.254 25.898 1.00 90.06 346 ASP A CA 1
ATOM 2872 C C . ASP A 1 346 ? -2.642 19.649 25.539 1.00 90.06 346 ASP A C 1
ATOM 2874 O O . ASP A 1 346 ? -2.410 20.505 24.678 1.00 90.06 346 ASP A O 1
ATOM 2878 N N . GLY A 1 347 ? -1.656 18.996 26.165 1.00 90.25 347 GLY A N 1
ATOM 2879 C CA . GLY A 1 347 ? -0.236 19.235 25.907 1.00 90.25 347 GLY A CA 1
ATOM 2880 C C . GLY A 1 347 ? 0.165 18.917 24.467 1.00 90.25 347 GLY A C 1
ATOM 2881 O O . GLY A 1 347 ? 0.804 19.740 23.808 1.00 90.25 347 GLY A O 1
ATOM 2882 N N . MET A 1 348 ? -0.266 17.760 23.959 1.00 90.06 348 MET A N 1
ATOM 2883 C CA . MET A 1 348 ? -0.027 17.346 22.577 1.00 90.06 348 MET A CA 1
ATOM 2884 C C . MET A 1 348 ? -0.656 18.334 21.584 1.00 90.06 348 MET A C 1
ATOM 2886 O O . MET A 1 348 ? 0.019 18.792 20.662 1.00 90.06 348 MET A O 1
ATOM 2890 N N . GLN A 1 349 ? -1.923 18.717 21.775 1.00 86.00 349 GLN A N 1
ATOM 2891 C CA . GLN A 1 349 ? -2.593 19.678 20.892 1.00 86.00 349 GLN A CA 1
ATOM 2892 C C . GLN A 1 349 ? -1.876 21.035 20.871 1.00 86.00 349 GLN A C 1
ATOM 2894 O O . GLN A 1 349 ? -1.696 21.622 19.800 1.00 86.00 349 GLN A O 1
ATOM 2899 N N . ALA A 1 350 ? -1.421 21.521 22.030 1.00 86.50 350 ALA A N 1
ATOM 2900 C CA . ALA A 1 350 ? -0.673 22.770 22.129 1.00 86.50 350 ALA A CA 1
ATOM 2901 C C . ALA A 1 350 ? 0.689 22.707 21.410 1.00 86.50 350 ALA A C 1
ATOM 2903 O O . ALA A 1 350 ? 1.103 23.686 20.785 1.00 86.50 350 ALA A O 1
ATOM 2904 N N . GLU A 1 351 ? 1.395 21.576 21.478 1.00 85.56 351 GLU A N 1
ATOM 2905 C CA . GLU A 1 351 ? 2.667 21.370 20.772 1.00 85.56 351 GLU A CA 1
ATOM 2906 C C . GLU A 1 351 ? 2.471 21.326 19.251 1.00 85.56 351 GLU A C 1
ATOM 2908 O O . GLU A 1 351 ? 3.194 21.985 18.502 1.00 85.56 351 GLU A O 1
ATOM 2913 N N . MET A 1 352 ? 1.425 20.645 18.785 1.00 80.19 352 MET A N 1
ATOM 2914 C CA . MET A 1 352 ? 1.089 20.587 17.362 1.00 80.19 352 MET A CA 1
ATOM 2915 C C . MET A 1 352 ? 0.690 21.949 16.785 1.00 80.19 352 MET A C 1
ATOM 2917 O O . MET A 1 352 ? 1.057 22.263 15.653 1.00 80.19 352 MET A O 1
ATOM 2921 N N . GLN A 1 353 ? -0.031 22.777 17.548 1.00 80.75 353 GLN A N 1
ATOM 2922 C CA . GLN A 1 353 ? -0.355 24.145 17.132 1.00 80.75 353 GLN A CA 1
ATOM 2923 C C . GLN A 1 353 ? 0.903 25.009 16.983 1.00 80.75 353 GLN A C 1
ATOM 2925 O O . GLN A 1 353 ? 1.000 25.760 16.016 1.00 80.75 353 GLN A O 1
ATOM 2930 N N . LYS A 1 354 ? 1.885 24.862 17.884 1.00 78.62 354 LYS A N 1
ATOM 2931 C CA . LYS A 1 354 ? 3.176 25.567 17.794 1.00 78.62 354 LYS A CA 1
ATOM 2932 C C . LYS A 1 354 ? 4.015 25.123 16.600 1.00 78.62 354 LYS A C 1
ATOM 2934 O O . LYS A 1 354 ? 4.677 25.950 15.995 1.00 78.62 354 LYS A O 1
ATOM 2939 N N . ASN A 1 355 ? 3.987 23.840 16.246 1.00 73.50 355 ASN A N 1
ATOM 2940 C CA . ASN A 1 355 ? 4.749 23.324 15.103 1.00 73.50 355 ASN A CA 1
ATOM 2941 C C . ASN A 1 355 ? 4.126 23.699 13.743 1.00 73.50 355 ASN A C 1
ATOM 2943 O O . ASN A 1 355 ? 4.770 23.533 12.709 1.00 73.50 355 ASN A O 1
ATOM 2947 N N . ARG A 1 356 ? 2.877 24.187 13.736 1.00 65.06 356 ARG A N 1
ATOM 2948 C CA . ARG A 1 356 ? 2.162 24.678 12.545 1.00 65.06 356 ARG A CA 1
ATOM 2949 C C . ARG A 1 356 ? 2.237 26.203 12.362 1.00 65.06 356 ARG A C 1
ATOM 2951 O O . ARG A 1 356 ? 1.809 26.685 11.313 1.00 65.06 356 ARG A O 1
ATOM 2958 N N . SER A 1 357 ? 2.728 26.943 13.361 1.00 50.41 357 SER A N 1
ATOM 2959 C CA . SER A 1 357 ? 2.954 28.401 13.335 1.00 50.41 357 SER A CA 1
ATOM 2960 C C . SER A 1 357 ? 4.406 28.730 13.033 1.00 50.41 357 SER A C 1
ATOM 2962 O O . SER A 1 357 ? 4.639 29.693 12.271 1.00 50.41 357 SER A O 1
#

pLDDT: mean 90.97, std 8.56, range [50.41, 98.75]